Protein AF-A0A166S771-F1 (afdb_monomer)

Solvent-accessible surface area (backbone atoms only — not comparable to full-atom values): 20275 Å² total; per-residue (Å²): 131,82,78,77,51,44,51,74,61,41,61,42,27,35,40,35,49,52,95,89,55,55,45,74,44,60,51,66,62,32,36,67,86,36,71,48,80,48,73,95,85,30,37,36,50,24,57,73,47,46,67,38,56,78,67,38,72,43,58,31,81,75,68,38,48,30,33,38,35,78,56,48,74,42,31,43,61,74,52,48,89,75,91,52,82,54,62,30,47,39,54,29,54,50,51,52,60,71,55,66,81,80,77,64,48,74,92,67,70,64,96,83,59,81,87,81,67,73,92,33,73,44,75,44,57,62,76,64,39,40,44,57,54,49,48,29,65,72,46,44,82,39,49,72,92,62,69,84,90,58,68,81,63,67,86,89,83,89,76,59,68,34,61,54,43,49,50,53,25,57,74,56,73,67,42,49,60,26,47,29,36,38,39,48,46,99,57,50,68,46,90,48,34,44,71,44,41,58,68,29,34,29,69,71,14,36,39,37,39,45,38,81,44,71,65,60,55,52,51,42,51,49,50,37,62,77,70,64,47,51,61,43,80,77,50,75,44,79,43,74,67,18,56,23,45,93,70,52,80,48,44,44,63,51,66,80,51,65,47,76,47,81,41,66,59,77,74,79,75,79,73,84,76,75,92,75,92,74,87,90,78,92,75,95,67,81,80,76,79,55,72,71,42,77,45,78,44,71,68,76,91,51,51,80,39,64,49,34,28,38,39,37,30,35,28,47,55,87,94,68,76,77,82,66,79,81,71,78,81,75,82,79,79,80,79,130

Organism: NCBI:txid1081107

Foldseek 3Di:
DFDAQDDAQDWWWKWWQDPPGIAIAIAGRADQADWGQDPPRWTDGSVQRGRDGQQDWDATPVGTIMGIHDADLLLCLVRPDFPDADQHLQNLLVVLVLQVDDADAPPNDDPPDPCLDHAAEAEDCCHSVSNVVSQQVVCVRRFDDDDPPDSRRDDDDDDDLLVVLQVVCVVVVNQADYQEYEYPDAQCLPPCNCVSNLSNYDAQYKYKYFYQDPVSVVVVVVSCVVVVRQKDWPDKDKDDKFFAAGPDSRRRNDDWDKDWDWDFDDPDDPDDDDDDDDDDDDDPDPDPRGDTDIGTGTDPDGDIGHTTMMIMITRHPPPPDPPDPPDPPDPPPPDD

Mean predicted aligned error: 10.2 Å

InterPro domains:
  IPR014816 tRNA (1-methyladenosine) methyltransferase catalytic subunit Gcd14 [PTHR12133] (38-141)
  IPR029063 S-adenosyl-L-methionine-dependent methyltransferase superfamily [G3DSA:3.40.50.150] (22-143)
  IPR029063 S-adenosyl-L-methionine-dependent methyltransferase superfamily [G3DSA:3.40.50.150] (148-315)
  IPR029063 S-adenosyl-L-methionine-dependent methyltransferase superfamily [SSF53335] (29-315)

Sequence (336 aa):
MSKPQPTEFDVLFLRQRGVKYPRWHLTAPIRRDTRVRLSYGASVSGSDLIGKQMLERTVDDKGNTVAVYEPTLASYIVNSDRVATPIYPSDAVTIVSLLDLHPVRPGEEDEGQPDDGPFEVFEAGTGMGSLSLHIARALHAANPPVPAPYLADIDFHVGTVGDYVAARLAASGGRPVFARAVLDLPAAHEDAVAAALVPALHDNAVLVLFYPSISQIAEFQAWALESGAPLRLEKVLEMPTTSTADGVRDGGCGGRHWDVKIIKPKPARAEEEEEVTGEDAACDGPATESEPVVVMRPKVGGRVAGGGFVAVYRKWPAGTNHQQPEEPEADSEAEA

Radius of gyration: 28.37 Å; Cα contacts (8 Å, |Δi|>4): 549; chains: 1; bounding box: 65×70×83 Å

Nearest PDB structures (foldseek):
  2b25-assembly1_A  TM=7.483E-01  e=1.665E-12  Homo sapiens
  5ccx-assembly1_A-2  TM=6.669E-01  e=6.832E-14  Homo sapiens
  5cd1-assembly1_D  TM=6.460E-01  e=4.164E-13  Homo sapiens
  2b25-assembly2_B  TM=7.054E-01  e=3.147E-10  Homo sapiens
  5erg-assembly1_B-2  TM=6.071E-01  e=1.622E-10  Saccharomyces cerevisiae S288C

Secondary structure (DSSP, 8-state):
-PPPPP-TT---EEEEE-SSSEEEEEPPSP-TT-EEE-GGG-EEEGGGTTTPPTT-EEE-TTS-EEEEEPPPHHHHHHHSPPSSPPPPHHHHHHHHHHT---PPPTT---TTS-------EEEE--TTSHHHHHHHHHHGGGSPPPPTT--SS-----S-HHHHHHHHHHHTTT---EEEEEE--TTTTSTTHHHHHHHHEEEEEEEEEEES-HHHHHHHHHHHHHTT-SEEEEEEEEPPPEEE-TT-TTTTSSS--EEEEEE-PPPPPPP-----------------PPPPEEEEEE--SSEEE---EEEEEEEPPTT-----------------

Structure (mmCIF, N/CA/C/O backbone):
data_AF-A0A166S771-F1
#
_entry.id   AF-A0A166S771-F1
#
loop_
_atom_site.group_PDB
_atom_site.id
_atom_site.type_symbol
_atom_site.label_atom_id
_atom_site.label_alt_id
_atom_site.label_comp_id
_atom_site.label_asym_id
_atom_site.label_entity_id
_atom_site.label_seq_id
_atom_site.pdbx_PDB_ins_code
_atom_site.Cartn_x
_atom_site.Cartn_y
_atom_site.Cartn_z
_atom_site.occupancy
_atom_site.B_iso_or_equiv
_atom_site.auth_seq_id
_atom_site.auth_comp_id
_atom_site.auth_asym_id
_atom_site.auth_atom_id
_atom_site.pdbx_PDB_model_num
ATOM 1 N N . MET A 1 1 ? -22.124 -14.063 3.507 1.00 45.47 1 MET A N 1
ATOM 2 C CA . MET A 1 1 ? -21.593 -15.088 4.432 1.00 45.47 1 MET A CA 1
ATOM 3 C C . MET A 1 1 ? -21.115 -14.380 5.689 1.00 45.47 1 MET A C 1
ATOM 5 O O . MET A 1 1 ? -20.395 -13.400 5.548 1.00 45.47 1 MET A O 1
ATOM 9 N N . SER A 1 2 ? -21.553 -14.781 6.889 1.00 52.94 2 SER A N 1
ATOM 10 C CA . SER A 1 2 ? -20.974 -14.236 8.126 1.00 52.94 2 SER A CA 1
ATOM 11 C C . SER A 1 2 ? -19.524 -14.695 8.216 1.00 52.94 2 SER A C 1
ATOM 13 O O . SER A 1 2 ? -19.263 -15.887 8.047 1.00 52.94 2 SER A O 1
ATOM 15 N N . LYS A 1 3 ? -18.589 -13.777 8.467 1.00 56.50 3 LYS A N 1
ATOM 16 C CA . LYS A 1 3 ? -17.200 -14.157 8.723 1.00 56.50 3 LYS A CA 1
ATOM 17 C C . LYS A 1 3 ? -17.164 -15.140 9.907 1.00 56.50 3 LYS A C 1
ATOM 19 O O . LYS A 1 3 ? -17.932 -14.934 10.854 1.00 56.50 3 LYS A O 1
ATOM 24 N N . PRO A 1 4 ? -16.366 -16.220 9.850 1.00 77.12 4 PRO A N 1
ATOM 25 C CA . PRO A 1 4 ? -16.241 -17.137 10.976 1.00 77.12 4 PRO A CA 1
ATOM 26 C C . PRO A 1 4 ? -15.815 -16.389 12.249 1.00 77.12 4 PRO A C 1
ATOM 28 O O . PRO A 1 4 ? -15.211 -15.315 12.190 1.00 77.12 4 PRO A O 1
ATOM 31 N N . GLN A 1 5 ? -16.184 -16.946 13.405 1.00 90.38 5 GLN A N 1
ATOM 32 C CA . GLN A 1 5 ? -15.707 -16.475 14.708 1.00 90.38 5 GLN A CA 1
ATOM 33 C C . GLN A 1 5 ? -14.166 -16.464 14.722 1.00 90.38 5 GLN A C 1
ATOM 35 O O . GLN A 1 5 ? -13.581 -17.344 14.088 1.00 90.38 5 GLN A O 1
ATOM 40 N N . PRO A 1 6 ? -13.506 -15.530 15.438 1.00 91.25 6 PRO A N 1
ATOM 41 C CA . PRO A 1 6 ? -12.056 -15.489 15.529 1.00 91.25 6 PRO A CA 1
ATOM 42 C C . PRO A 1 6 ? -11.483 -16.824 15.988 1.00 91.25 6 PRO A C 1
ATOM 44 O O . PRO A 1 6 ? -11.945 -17.409 16.973 1.00 91.25 6 PRO A O 1
ATOM 47 N N . THR A 1 7 ? -10.444 -17.261 15.302 1.00 92.75 7 THR A N 1
ATOM 48 C CA . THR A 1 7 ? -9.650 -18.448 15.597 1.00 92.75 7 THR A CA 1
ATOM 49 C C . THR A 1 7 ? -8.217 -18.054 15.945 1.00 92.75 7 THR A C 1
ATOM 51 O O . THR A 1 7 ? -7.863 -16.874 15.971 1.00 92.75 7 THR A O 1
ATOM 54 N N . GLU A 1 8 ? -7.385 -19.033 16.301 1.00 93.19 8 GLU A N 1
ATOM 55 C CA . GLU A 1 8 ? -5.965 -18.754 16.507 1.00 93.19 8 GLU A CA 1
ATOM 56 C C . GLU A 1 8 ? -5.322 -18.238 15.215 1.00 93.19 8 GLU A C 1
ATOM 58 O O . GLU A 1 8 ? -5.692 -18.636 14.116 1.00 93.19 8 GLU A O 1
ATOM 63 N N . PHE A 1 9 ? -4.340 -17.355 15.377 1.00 92.06 9 PHE A N 1
ATOM 64 C CA . PHE A 1 9 ? -3.609 -16.633 14.336 1.00 92.06 9 PHE A CA 1
ATOM 65 C C . PHE A 1 9 ? -4.398 -15.546 13.595 1.00 92.06 9 PHE A C 1
ATOM 67 O O . PHE A 1 9 ? -3.801 -14.810 12.810 1.00 92.06 9 PHE A O 1
ATOM 74 N N . ASP A 1 10 ? -5.680 -15.349 13.911 1.00 92.19 10 ASP A N 1
ATOM 75 C CA . ASP A 1 10 ? -6.425 -14.201 13.400 1.00 92.19 10 ASP A CA 1
ATOM 76 C C . ASP A 1 10 ? -5.908 -12.876 13.981 1.00 92.19 10 ASP A C 1
ATOM 78 O O . ASP A 1 10 ? -5.481 -12.774 15.136 1.00 92.19 10 ASP A O 1
ATOM 82 N N . VAL A 1 11 ? -5.991 -11.825 13.166 1.00 93.25 11 VAL A N 1
ATOM 83 C CA . VAL A 1 11 ? -5.755 -10.437 13.575 1.00 93.25 11 VAL A CA 1
ATOM 84 C C . VAL A 1 11 ? -7.099 -9.749 13.776 1.00 93.25 11 VAL A C 1
ATOM 86 O O . VAL A 1 11 ? -7.973 -9.791 12.908 1.00 93.25 11 VAL A O 1
ATOM 89 N N . LEU A 1 12 ? -7.265 -9.087 14.920 1.00 94.62 12 LEU A N 1
ATOM 90 C CA . LEU A 1 12 ? -8.499 -8.414 15.311 1.00 94.62 12 LEU A CA 1
ATOM 91 C C . LEU A 1 12 ? -8.283 -6.915 15.487 1.00 94.62 12 LEU A C 1
ATOM 93 O O . LEU A 1 12 ? -7.182 -6.446 15.777 1.00 94.62 12 LEU A O 1
ATOM 97 N N . PHE A 1 13 ? -9.372 -6.158 15.362 1.00 94.00 13 PHE A N 1
ATOM 98 C CA . PHE A 1 13 ? -9.390 -4.733 15.647 1.00 94.00 13 PHE A CA 1
ATOM 99 C C . PHE A 1 13 ? -10.279 -4.449 16.855 1.00 94.00 13 PHE A C 1
ATOM 101 O O . PHE A 1 13 ? -11.491 -4.634 16.830 1.00 94.00 13 PHE A O 1
ATOM 108 N N . LEU A 1 14 ? -9.676 -4.032 17.958 1.00 94.94 14 LEU A N 1
ATOM 109 C CA . LEU A 1 14 ? -10.343 -3.911 19.245 1.00 94.94 14 LEU A CA 1
ATOM 110 C C . LEU A 1 14 ? -10.666 -2.454 19.544 1.00 94.94 14 LEU A C 1
ATOM 112 O O . LEU A 1 14 ? -9.795 -1.584 19.502 1.00 94.94 14 LEU A O 1
ATOM 116 N N . ARG A 1 15 ? -11.919 -2.188 19.914 1.00 94.50 15 ARG A N 1
ATOM 117 C CA . ARG A 1 15 ? -12.361 -0.871 20.377 1.00 94.50 15 ARG A CA 1
ATOM 118 C C . ARG A 1 15 ? -12.545 -0.884 21.887 1.00 94.50 15 ARG A C 1
ATOM 120 O O . ARG A 1 15 ? -13.574 -1.339 22.385 1.00 94.50 15 ARG A O 1
ATOM 127 N N . GLN A 1 16 ? -11.573 -0.342 22.608 1.00 94.62 16 GLN A N 1
ATOM 128 C CA . GLN A 1 16 ? -11.614 -0.200 24.061 1.00 94.62 16 GLN A CA 1
ATOM 129 C C . GLN A 1 16 ? -12.316 1.108 24.442 1.00 94.62 16 GLN A C 1
ATOM 131 O O . GLN A 1 16 ? -11.933 2.191 23.989 1.00 94.62 16 GLN A O 1
ATOM 136 N N . ARG A 1 17 ? -13.342 1.033 25.293 1.00 92.25 17 ARG A N 1
ATOM 137 C CA . ARG A 1 17 ? -14.037 2.207 25.836 1.00 92.25 17 ARG A CA 1
ATOM 138 C C . ARG A 1 17 ? -13.350 2.667 27.124 1.00 92.25 17 ARG A C 1
ATOM 140 O O . ARG A 1 17 ? -13.727 2.234 28.203 1.00 92.25 17 ARG A O 1
ATOM 147 N N . GLY A 1 18 ? -12.354 3.542 26.998 1.00 82.81 18 GLY A N 1
ATOM 148 C CA . GLY A 1 18 ? -11.668 4.131 28.149 1.00 82.81 18 GLY A CA 1
ATOM 149 C C . GLY A 1 18 ? -12.426 5.278 28.821 1.00 82.81 18 GLY A C 1
ATOM 150 O O . GLY A 1 18 ? -13.465 5.732 28.340 1.00 82.81 18 GLY A O 1
ATOM 151 N N . VAL A 1 19 ? -11.846 5.790 29.911 1.00 78.94 19 VAL A N 1
ATOM 152 C CA . VAL A 1 19 ? -12.432 6.839 30.771 1.00 78.94 19 VAL A CA 1
ATOM 153 C C . VAL A 1 19 ? -12.547 8.199 30.067 1.00 78.94 19 VAL A C 1
ATOM 155 O O . VAL A 1 19 ? -13.507 8.927 30.293 1.00 78.94 19 VAL A O 1
ATOM 158 N N . LYS A 1 20 ? -11.582 8.553 29.202 1.00 78.75 20 LYS A N 1
ATOM 159 C CA . LYS A 1 20 ? -11.588 9.836 28.468 1.00 78.75 20 LYS A CA 1
ATOM 160 C C . LYS A 1 20 ? -12.250 9.725 27.092 1.00 78.75 20 LYS A C 1
ATOM 162 O O . LYS A 1 20 ? -13.099 10.537 26.748 1.00 78.75 20 LYS A O 1
ATOM 167 N N . TYR A 1 21 ? -11.834 8.749 26.288 1.00 82.06 21 TYR A N 1
ATOM 168 C CA . TYR A 1 21 ? -12.309 8.538 24.918 1.00 82.06 21 TYR A CA 1
ATOM 169 C C . TYR A 1 21 ? -12.057 7.083 24.487 1.00 82.06 21 TYR A C 1
ATOM 171 O O . TYR A 1 21 ? -11.257 6.388 25.113 1.00 82.06 21 TYR A O 1
ATOM 179 N N . PRO A 1 22 ? -12.744 6.568 23.452 1.00 87.81 22 PRO A N 1
ATOM 180 C CA . PRO A 1 22 ? -12.471 5.229 22.944 1.00 87.81 22 PRO A CA 1
ATOM 181 C C . PRO A 1 22 ? -11.111 5.162 22.233 1.00 87.81 22 PRO A C 1
ATOM 183 O O . PRO A 1 22 ? -10.724 6.095 21.530 1.00 87.81 22 PRO A O 1
ATOM 186 N N . ARG A 1 23 ? -10.419 4.029 22.366 1.00 89.19 23 ARG A N 1
ATOM 187 C CA . ARG A 1 23 ? -9.145 3.739 21.696 1.00 89.19 23 ARG A CA 1
ATOM 188 C C . ARG A 1 23 ? -9.268 2.488 20.829 1.00 89.19 23 ARG A C 1
ATOM 190 O O . ARG A 1 23 ? -9.895 1.510 21.234 1.00 89.19 23 ARG A O 1
ATOM 197 N N . TRP A 1 24 ? -8.664 2.536 19.648 1.00 90.94 24 TRP A N 1
ATOM 198 C CA . TRP A 1 24 ? -8.595 1.418 18.710 1.00 90.94 24 TRP A CA 1
ATOM 199 C C . TRP A 1 24 ? -7.235 0.733 18.800 1.00 90.94 24 TRP A C 1
ATOM 201 O O . TRP A 1 24 ? -6.233 1.418 18.992 1.00 90.94 24 TRP A O 1
ATOM 211 N N . HIS A 1 25 ? -7.217 -0.594 18.695 1.00 92.38 25 HIS A N 1
ATOM 212 C CA . HIS A 1 25 ? -6.004 -1.405 18.785 1.00 92.38 25 HIS A CA 1
ATOM 213 C C . HIS A 1 25 ? -6.065 -2.530 17.767 1.00 92.38 25 HIS A C 1
ATOM 215 O O . HIS A 1 25 ? -7.017 -3.308 17.769 1.00 92.38 25 HIS A O 1
ATOM 221 N N . LEU A 1 26 ? -5.045 -2.629 16.927 1.00 93.31 26 LEU A N 1
ATOM 222 C CA . LEU A 1 26 ? -4.824 -3.806 16.103 1.00 93.31 26 LEU A CA 1
ATOM 223 C C . LEU A 1 26 ? -4.060 -4.837 16.935 1.00 93.31 26 LEU A C 1
ATOM 225 O O . LEU A 1 26 ? -3.096 -4.489 17.617 1.00 93.31 26 LEU A O 1
ATOM 229 N N . THR A 1 27 ? -4.507 -6.087 16.933 1.00 94.81 27 THR A N 1
ATOM 230 C CA . THR A 1 27 ? -3.779 -7.158 17.617 1.00 94.81 27 THR A CA 1
ATOM 231 C C . THR A 1 27 ? -2.642 -7.678 16.738 1.00 94.81 27 THR A C 1
ATOM 233 O O . THR A 1 27 ? -2.706 -7.611 15.514 1.00 94.81 27 THR A O 1
ATOM 236 N N . ALA A 1 28 ? -1.627 -8.283 17.350 1.00 93.06 28 ALA A N 1
ATOM 237 C CA . ALA A 1 28 ? -0.844 -9.299 16.648 1.00 93.06 28 ALA A CA 1
ATOM 238 C C . ALA A 1 28 ? -1.730 -10.544 16.392 1.00 93.06 28 ALA A C 1
ATOM 240 O O . ALA A 1 28 ? -2.813 -10.633 16.989 1.00 93.06 28 ALA A O 1
ATOM 241 N N . PRO A 1 29 ? -1.297 -11.511 15.558 1.00 93.75 29 PRO A N 1
ATOM 242 C CA . PRO A 1 29 ? -1.973 -12.803 15.434 1.00 93.75 29 PRO A CA 1
ATOM 243 C C . PRO A 1 29 ? -2.248 -13.418 16.814 1.00 93.75 29 PRO A C 1
ATOM 245 O O . PRO A 1 29 ? -1.316 -13.657 17.588 1.00 93.75 29 PRO A O 1
ATOM 248 N N . ILE A 1 30 ? -3.523 -13.616 17.156 1.00 94.88 30 ILE A N 1
ATOM 249 C CA . ILE A 1 30 ? -3.928 -14.001 18.514 1.00 94.88 30 ILE A CA 1
ATOM 250 C C . ILE A 1 30 ? -3.704 -15.495 18.768 1.00 94.88 30 ILE A C 1
ATOM 252 O O . ILE A 1 30 ? -3.923 -16.329 17.898 1.00 94.88 30 ILE A O 1
ATOM 256 N N . ARG A 1 31 ? -3.331 -15.861 19.992 1.00 96.06 31 ARG A N 1
ATOM 257 C CA . ARG A 1 31 ? -3.353 -17.246 20.494 1.00 96.06 31 ARG A CA 1
ATOM 258 C C . ARG A 1 31 ? -4.093 -17.287 21.822 1.00 96.06 31 ARG A C 1
ATOM 260 O O . ARG A 1 31 ? -4.243 -16.250 22.470 1.00 96.06 31 ARG A O 1
ATOM 267 N N . ARG A 1 32 ? -4.530 -18.468 22.266 1.00 94.06 32 ARG A N 1
ATOM 268 C CA . ARG A 1 32 ? -5.252 -18.610 23.546 1.00 94.06 32 ARG A CA 1
ATOM 269 C C . ARG A 1 32 ? -4.485 -18.071 24.755 1.00 94.06 32 ARG A C 1
ATOM 271 O O . ARG A 1 32 ? -5.107 -17.534 25.664 1.00 94.06 32 ARG A O 1
ATOM 278 N N . ASP A 1 33 ? -3.162 -18.184 24.750 1.00 94.06 33 ASP A N 1
ATOM 279 C CA . ASP A 1 33 ? -2.251 -17.715 25.801 1.00 94.06 33 ASP A CA 1
ATOM 280 C C . ASP A 1 33 ? -1.784 -16.258 25.613 1.00 94.06 33 ASP A C 1
ATOM 282 O O . ASP A 1 33 ? -1.082 -15.707 26.463 1.00 94.06 33 ASP A O 1
ATOM 286 N N . THR A 1 34 ? -2.170 -15.604 24.513 1.00 92.31 34 THR A N 1
ATOM 287 C CA . THR A 1 34 ? -1.745 -14.232 24.222 1.00 92.31 34 THR A CA 1
ATOM 288 C C . THR A 1 34 ? -2.423 -13.244 25.160 1.00 92.31 34 THR A C 1
ATOM 290 O O . THR A 1 34 ? -3.642 -13.249 25.317 1.00 92.31 34 THR A O 1
ATOM 293 N N . ARG A 1 35 ? -1.645 -12.313 25.720 1.00 95.62 35 ARG A N 1
ATOM 294 C CA . ARG A 1 35 ? -2.169 -11.152 26.445 1.00 95.62 35 ARG A CA 1
ATOM 295 C C . ARG A 1 35 ? -2.029 -9.900 25.585 1.00 95.62 35 ARG A C 1
ATOM 297 O O . ARG A 1 35 ? -0.934 -9.356 25.439 1.00 95.62 35 ARG A O 1
ATOM 304 N N . VAL A 1 36 ? -3.138 -9.433 25.017 1.00 95.62 36 VAL A N 1
ATOM 305 C CA . VAL A 1 36 ? -3.156 -8.234 24.172 1.00 95.62 36 VAL A CA 1
ATOM 306 C C . VAL A 1 36 ? -3.111 -7.004 25.070 1.00 95.62 36 VAL A C 1
ATOM 308 O O . VAL A 1 36 ? -4.044 -6.743 25.833 1.00 95.62 36 VAL A O 1
ATOM 311 N N . ARG A 1 37 ? -2.016 -6.245 24.990 1.00 95.44 37 ARG A N 1
ATOM 312 C CA . ARG A 1 37 ? -1.871 -4.968 25.699 1.00 95.44 37 ARG A CA 1
ATOM 313 C C . ARG A 1 37 ? -2.726 -3.902 25.019 1.00 95.44 37 ARG A C 1
ATOM 315 O O . ARG A 1 37 ? -2.614 -3.685 23.818 1.00 95.44 37 ARG A O 1
ATOM 322 N N . LEU A 1 38 ? -3.569 -3.244 25.805 1.00 94.06 38 LEU A N 1
ATOM 323 C CA . LEU A 1 38 ? -4.452 -2.166 25.377 1.00 94.06 38 LEU A CA 1
ATOM 324 C C . LEU A 1 38 ? -4.012 -0.833 26.001 1.00 94.06 38 LEU A C 1
ATOM 326 O O . LEU A 1 38 ? -3.074 -0.744 26.798 1.00 94.06 38 LEU A O 1
ATOM 330 N N . SER A 1 39 ? -4.727 0.230 25.650 1.00 91.00 39 SER A N 1
ATOM 331 C CA . SER A 1 39 ? -4.572 1.549 26.251 1.00 91.00 39 SER A CA 1
ATOM 332 C C . SER A 1 39 ? -4.986 1.525 27.724 1.00 91.00 39 SER A C 1
ATOM 334 O O . SER A 1 39 ? -5.545 0.556 28.243 1.00 91.00 39 SER A O 1
ATOM 336 N N . TYR A 1 40 ? -4.688 2.620 28.428 1.00 91.06 40 TYR A N 1
ATOM 337 C CA . TYR A 1 40 ? -4.977 2.776 29.861 1.00 91.06 40 TYR A CA 1
ATOM 338 C C . TYR A 1 40 ? -4.270 1.734 30.747 1.00 91.06 40 TYR A C 1
ATOM 340 O O . TYR A 1 40 ? -4.668 1.498 31.890 1.00 91.06 40 TYR A O 1
ATOM 348 N N . GLY A 1 41 ? -3.199 1.122 30.227 1.00 91.50 41 GLY A N 1
ATOM 349 C CA . GLY A 1 41 ? -2.432 0.075 30.898 1.00 91.50 41 GLY A CA 1
ATOM 350 C C . GLY A 1 41 ? -3.267 -1.164 31.214 1.00 91.50 41 GLY A C 1
ATOM 351 O O . GLY A 1 41 ? -3.017 -1.785 32.243 1.00 91.50 41 GLY A O 1
ATOM 352 N N . ALA A 1 42 ? -4.303 -1.430 30.417 1.00 95.38 42 ALA A N 1
ATOM 353 C CA . ALA A 1 42 ? -5.161 -2.598 30.545 1.00 95.38 42 ALA A CA 1
ATOM 354 C C . ALA A 1 42 ? -4.772 -3.664 29.515 1.00 95.38 42 ALA A C 1
ATOM 356 O O . ALA A 1 42 ? -4.005 -3.408 28.583 1.00 95.38 42 ALA A O 1
ATOM 357 N N . SER A 1 43 ? -5.314 -4.862 29.661 1.00 97.19 43 SER A N 1
ATOM 358 C CA . SER A 1 43 ? -5.092 -5.957 28.726 1.00 97.19 43 SER A CA 1
ATOM 359 C C . SER A 1 43 ? -6.272 -6.914 28.656 1.00 97.19 43 SER A C 1
ATOM 361 O O . SER A 1 43 ? -7.049 -7.027 29.599 1.00 97.19 43 SER A O 1
ATOM 363 N N . VAL A 1 44 ? -6.388 -7.609 27.527 1.00 97.12 44 VAL A N 1
ATOM 364 C CA . VAL A 1 44 ? -7.408 -8.638 27.288 1.00 97.12 44 VAL A CA 1
ATOM 365 C C . VAL A 1 44 ? -6.736 -9.960 26.914 1.00 97.12 44 VAL A C 1
ATOM 367 O O . VAL A 1 44 ? -5.708 -9.965 26.229 1.00 97.12 44 VAL A O 1
ATOM 370 N N . SER A 1 45 ? -7.282 -11.074 27.404 1.00 96.94 45 SER A N 1
ATOM 371 C CA . SER A 1 45 ? -6.780 -12.414 27.091 1.00 96.94 45 SER A CA 1
ATOM 372 C C . SER A 1 45 ? -7.240 -12.857 25.703 1.00 96.94 45 SER A C 1
ATOM 374 O O . SER A 1 45 ? -8.388 -12.628 25.329 1.00 96.94 45 SER A O 1
ATOM 376 N N . GLY A 1 46 ? -6.381 -13.543 24.949 1.00 95.69 46 GLY A N 1
ATOM 377 C CA . GLY A 1 46 ? -6.739 -14.140 23.662 1.00 95.69 46 GLY A CA 1
ATOM 378 C C . GLY A 1 46 ? -7.844 -15.192 23.787 1.00 95.69 46 GLY A C 1
ATOM 379 O O . GLY A 1 46 ? -8.704 -15.277 22.912 1.00 95.69 46 GLY A O 1
ATOM 380 N N . SER A 1 47 ? -7.901 -15.915 24.914 1.00 96.06 47 SER A N 1
ATOM 381 C CA . SER A 1 47 ? -9.020 -16.810 25.253 1.00 96.06 47 SER A CA 1
ATOM 382 C C . SER A 1 47 ? -10.377 -16.106 25.264 1.00 96.06 47 SER A C 1
ATOM 384 O O . SER A 1 47 ? -11.383 -16.721 24.932 1.00 96.06 47 SER A O 1
ATOM 386 N N . ASP A 1 48 ? -10.396 -14.819 25.618 1.00 95.69 48 ASP A N 1
ATOM 387 C CA . ASP A 1 48 ? -11.617 -14.018 25.723 1.00 95.69 48 ASP A CA 1
ATOM 388 C C . ASP A 1 48 ? -11.987 -13.363 24.386 1.00 95.69 48 ASP A C 1
ATOM 390 O O . ASP A 1 48 ? -12.983 -12.646 24.310 1.00 95.69 48 ASP A O 1
ATOM 394 N N . LEU A 1 49 ? -11.176 -13.559 23.343 1.00 95.94 49 LEU A N 1
ATOM 395 C CA . LEU A 1 49 ? -11.396 -13.041 21.993 1.00 95.94 49 LEU A CA 1
ATOM 396 C C . LEU A 1 49 ? -11.769 -14.161 21.014 1.00 95.94 49 LEU A C 1
ATOM 398 O O . LEU A 1 49 ? -12.643 -13.972 20.168 1.00 95.94 49 LEU A O 1
ATOM 402 N N . ILE A 1 50 ? -11.118 -15.319 21.134 1.00 95.62 50 ILE A N 1
ATOM 403 C CA . ILE A 1 50 ? -11.349 -16.490 20.281 1.00 95.62 50 ILE A CA 1
ATOM 404 C C . ILE A 1 50 ? -12.776 -17.015 20.485 1.00 95.62 50 ILE A C 1
ATOM 406 O O . ILE A 1 50 ? -13.255 -17.139 21.609 1.00 95.62 50 ILE A O 1
ATOM 410 N N . GLY A 1 51 ? -13.466 -17.329 19.388 1.00 93.75 51 GLY A N 1
ATOM 411 C CA . GLY A 1 51 ? -14.841 -17.836 19.404 1.00 93.75 51 GLY A CA 1
ATOM 412 C C . GLY A 1 51 ? -15.931 -16.770 19.580 1.00 93.75 51 GLY A C 1
ATOM 413 O O . GLY A 1 51 ? -17.113 -17.090 19.462 1.00 93.75 51 GLY A O 1
ATOM 414 N N . LYS A 1 52 ? -15.582 -15.499 19.827 1.00 93.31 52 LYS A N 1
ATOM 415 C CA . LYS A 1 52 ? -16.583 -14.422 19.909 1.00 93.31 52 LYS A CA 1
ATOM 416 C C . LYS A 1 52 ? -17.208 -14.107 18.558 1.00 93.31 52 LYS A C 1
ATOM 418 O O . LYS A 1 52 ? -16.616 -14.318 17.506 1.00 93.31 52 LYS A O 1
ATOM 423 N N . GLN A 1 53 ? -18.406 -13.541 18.563 1.00 92.69 53 GLN A N 1
ATOM 424 C CA . GLN A 1 53 ? -18.944 -12.946 17.343 1.00 92.69 53 GLN A CA 1
ATOM 425 C C . GLN A 1 53 ? -18.278 -11.594 17.065 1.00 92.69 53 GLN A C 1
ATOM 427 O O . GLN A 1 53 ? -17.913 -10.849 17.978 1.00 92.69 53 GLN A O 1
ATOM 432 N N . MET A 1 54 ? -18.145 -11.237 15.786 1.00 91.88 54 MET A N 1
ATOM 433 C CA . MET A 1 54 ? -17.756 -9.873 15.428 1.00 91.88 54 MET A CA 1
ATOM 434 C C . MET A 1 54 ? -18.782 -8.889 16.000 1.00 91.88 54 MET A C 1
ATOM 436 O O . MET A 1 54 ? -19.983 -9.143 15.974 1.00 91.88 54 MET A O 1
ATOM 440 N N . LEU A 1 55 ? -18.301 -7.756 16.503 1.00 92.06 55 LEU A N 1
ATOM 441 C CA . LEU A 1 55 ? -19.037 -6.723 17.244 1.00 92.06 55 LEU A CA 1
ATOM 442 C C . LEU A 1 55 ? -19.475 -7.120 18.661 1.00 92.06 55 LEU A C 1
ATOM 444 O O . LEU A 1 55 ? -19.977 -6.263 19.398 1.00 92.06 55 LEU A O 1
ATOM 448 N N . GLU A 1 56 ? -19.240 -8.366 19.081 1.00 94.94 56 GLU A N 1
ATOM 449 C CA . GLU A 1 56 ? -19.430 -8.771 20.468 1.00 94.94 56 GLU A CA 1
ATOM 450 C C . GLU A 1 56 ? -18.452 -8.027 21.385 1.00 94.94 56 GLU A C 1
ATOM 452 O O . GLU A 1 56 ? -17.396 -7.525 20.980 1.00 94.94 56 GLU A O 1
ATOM 457 N N . ARG A 1 57 ? -18.836 -7.931 22.656 1.00 95.06 57 ARG A N 1
ATOM 458 C CA . ARG A 1 57 ? -18.068 -7.258 23.692 1.00 95.06 57 ARG A CA 1
ATOM 459 C C . ARG A 1 57 ? -17.446 -8.261 24.653 1.00 95.06 57 ARG A C 1
ATOM 461 O O . ARG A 1 57 ? -18.005 -9.311 24.964 1.00 95.06 57 ARG A O 1
ATOM 468 N N . THR A 1 58 ? -16.287 -7.881 25.150 1.00 95.06 58 THR A N 1
ATOM 469 C CA . THR A 1 58 ? -15.628 -8.457 26.313 1.00 95.06 58 THR A CA 1
ATOM 470 C C . THR A 1 58 ? -15.231 -7.328 27.263 1.00 95.06 58 THR A C 1
ATOM 472 O O . THR A 1 58 ? -15.576 -6.159 27.036 1.00 95.06 58 THR A O 1
ATOM 475 N N . VAL A 1 59 ? -14.532 -7.667 28.335 1.00 96.44 59 VAL A N 1
ATOM 476 C CA . VAL A 1 59 ? -13.949 -6.710 29.271 1.00 96.44 59 VAL A CA 1
ATOM 477 C C . VAL A 1 59 ? -12.440 -6.899 29.317 1.00 96.44 59 VAL A C 1
ATOM 479 O O . VAL A 1 59 ? -11.945 -8.012 29.158 1.00 96.44 59 VAL A O 1
ATOM 482 N N . ASP A 1 60 ? -11.709 -5.805 29.494 1.00 96.25 60 ASP A N 1
ATOM 483 C CA . ASP A 1 60 ? -10.296 -5.888 29.851 1.00 96.25 60 ASP A CA 1
ATOM 484 C C . ASP A 1 60 ? -10.117 -6.189 31.352 1.00 96.25 60 ASP A C 1
ATOM 486 O O . ASP A 1 60 ? -11.069 -6.178 32.135 1.00 96.25 60 ASP A O 1
ATOM 490 N N . ASP A 1 61 ? -8.876 -6.436 31.765 1.00 96.25 61 ASP A N 1
ATOM 491 C CA . ASP A 1 61 ? -8.473 -6.683 33.157 1.00 96.25 61 ASP A CA 1
ATOM 492 C C . ASP A 1 61 ? -8.744 -5.521 34.134 1.00 96.25 61 ASP A C 1
ATOM 494 O O . ASP A 1 61 ? -8.563 -5.679 35.342 1.00 96.25 61 ASP A O 1
ATOM 498 N N . LYS A 1 62 ? -9.198 -4.364 33.637 1.00 94.81 62 LYS A N 1
ATOM 499 C CA . LYS A 1 62 ? -9.631 -3.204 34.429 1.00 94.81 62 LYS A CA 1
ATOM 500 C C . LYS A 1 62 ? -11.137 -2.947 34.330 1.00 94.81 62 LYS A C 1
ATOM 502 O O . LYS A 1 62 ? -11.611 -1.930 34.832 1.00 94.81 62 LYS A O 1
ATOM 507 N N . GLY A 1 63 ? -11.891 -3.848 33.702 1.00 94.31 63 GLY A N 1
ATOM 508 C CA . GLY A 1 63 ? -13.344 -3.769 33.563 1.00 94.31 63 GLY A CA 1
ATOM 509 C C . GLY A 1 63 ? -13.841 -2.828 32.460 1.00 94.31 63 GLY A C 1
ATOM 510 O O . GLY A 1 63 ? -15.050 -2.617 32.351 1.00 94.31 63 GLY A O 1
ATOM 511 N N . ASN A 1 64 ? -12.967 -2.265 31.618 1.00 95.00 64 ASN A N 1
ATOM 512 C CA . ASN A 1 64 ? -13.426 -1.460 30.487 1.00 95.00 64 ASN A CA 1
ATOM 513 C C . ASN A 1 64 ? -13.983 -2.366 29.390 1.00 95.00 64 ASN A C 1
ATOM 515 O O . ASN A 1 64 ? -13.415 -3.403 29.053 1.00 95.00 64 ASN A O 1
ATOM 519 N N . THR A 1 65 ? -15.082 -1.937 28.773 1.00 96.25 65 THR A N 1
ATOM 520 C CA . THR A 1 65 ? -15.674 -2.654 27.641 1.00 96.25 65 THR A CA 1
ATOM 521 C C . THR A 1 65 ? -14.742 -2.630 26.431 1.00 96.25 65 THR A C 1
ATOM 523 O O . THR A 1 65 ? -14.316 -1.558 25.991 1.00 96.25 65 THR A O 1
ATOM 526 N N . VAL A 1 66 ? -14.516 -3.797 25.833 1.00 96.75 66 VAL A N 1
ATOM 527 C CA . VAL A 1 66 ? -13.756 -3.977 24.594 1.00 96.75 66 VAL A CA 1
ATOM 528 C C . VAL A 1 66 ? -14.665 -4.623 23.556 1.00 96.75 66 VAL A C 1
ATOM 530 O O . VAL A 1 66 ? -15.154 -5.725 23.768 1.00 96.75 66 VAL A O 1
ATOM 533 N N . ALA A 1 67 ? -14.928 -3.939 22.444 1.00 95.50 67 ALA A N 1
ATOM 534 C CA . ALA A 1 67 ? -15.682 -4.505 21.324 1.00 95.50 67 ALA A CA 1
ATOM 535 C C . ALA A 1 67 ? -14.730 -5.071 20.262 1.00 95.50 67 ALA A C 1
ATOM 537 O O . ALA A 1 67 ? -13.736 -4.424 19.925 1.00 95.50 67 ALA A O 1
ATOM 538 N N . VAL A 1 68 ? -15.050 -6.254 19.738 1.00 95.00 68 VAL A N 1
ATOM 539 C CA . VAL A 1 68 ? -14.247 -6.964 18.733 1.00 95.00 68 VAL A CA 1
ATOM 540 C C . VAL A 1 68 ? -14.704 -6.564 17.334 1.00 95.00 68 VAL A C 1
ATOM 542 O O . VAL A 1 68 ? -15.884 -6.659 17.024 1.00 95.00 68 VAL A O 1
ATOM 545 N N . TYR A 1 69 ? -13.800 -6.115 16.472 1.00 93.44 69 TYR A N 1
ATOM 546 C CA . TYR A 1 69 ? -14.084 -5.809 15.072 1.00 93.44 69 TYR A CA 1
ATOM 547 C C . TYR A 1 69 ? -13.158 -6.604 14.162 1.00 93.44 69 TYR A C 1
ATOM 549 O O . TYR A 1 69 ? -12.002 -6.874 14.484 1.00 93.44 69 TYR A O 1
ATOM 557 N N . GLU A 1 70 ? -13.662 -6.890 12.970 1.00 90.50 70 GLU A N 1
ATOM 558 C CA . GLU A 1 70 ? -12.825 -7.277 11.848 1.00 90.50 70 GLU A CA 1
ATOM 559 C C . GLU A 1 70 ? -11.979 -6.073 11.386 1.00 90.50 70 GLU A C 1
ATOM 561 O O . GLU A 1 70 ? -12.536 -4.980 11.192 1.00 90.50 70 GLU A O 1
ATOM 566 N N . PRO A 1 71 ? -10.659 -6.229 11.194 1.00 91.06 71 PRO A N 1
ATOM 567 C CA . PRO A 1 71 ? -9.854 -5.191 10.570 1.00 91.06 71 PRO A CA 1
ATOM 568 C C . PRO A 1 71 ? -10.194 -5.075 9.078 1.00 91.06 71 PRO A C 1
ATOM 570 O O . PRO A 1 71 ? -10.250 -6.065 8.353 1.00 91.06 71 PRO A O 1
ATOM 573 N N . THR A 1 72 ? -10.385 -3.848 8.603 1.00 89.50 72 THR A N 1
ATOM 574 C CA . THR A 1 72 ? -10.260 -3.533 7.173 1.00 89.50 72 THR A CA 1
ATOM 575 C C . THR A 1 72 ? -8.774 -3.479 6.800 1.00 89.50 72 THR A C 1
ATOM 577 O O . THR A 1 72 ? -7.934 -3.230 7.671 1.00 89.50 72 THR A O 1
ATOM 580 N N . LEU A 1 73 ? -8.438 -3.606 5.510 1.00 89.94 73 LEU A N 1
ATOM 581 C CA . LEU A 1 73 ? -7.058 -3.411 5.040 1.00 89.94 73 LEU A CA 1
ATOM 582 C C . LEU A 1 73 ? -6.502 -2.032 5.448 1.00 89.94 73 LEU A C 1
ATOM 584 O O . LEU A 1 73 ? -5.364 -1.927 5.894 1.00 89.94 73 LEU A O 1
ATOM 588 N N . ALA A 1 74 ? -7.328 -0.982 5.381 1.00 87.88 74 ALA A N 1
ATOM 589 C CA . ALA A 1 74 ? -6.929 0.360 5.793 1.00 87.88 74 ALA A CA 1
ATOM 590 C C . ALA A 1 74 ? -6.650 0.449 7.303 1.00 87.88 74 ALA A C 1
ATOM 592 O O . ALA A 1 74 ? -5.627 1.004 7.703 1.00 87.88 74 ALA A O 1
ATOM 593 N N . SER A 1 75 ? -7.520 -0.121 8.148 1.00 87.88 75 SER A N 1
ATOM 594 C CA . SER A 1 75 ? -7.289 -0.164 9.598 1.00 87.88 75 SER A CA 1
ATOM 595 C C . SER A 1 75 ? -6.066 -0.998 9.960 1.00 87.88 75 SER A C 1
ATOM 597 O O . SER A 1 75 ? -5.348 -0.611 10.876 1.00 87.88 75 SER A O 1
ATOM 599 N N . TYR A 1 76 ? -5.805 -2.087 9.230 1.00 90.19 76 TYR A N 1
ATOM 600 C CA . TYR A 1 76 ? -4.606 -2.896 9.401 1.00 90.19 76 TYR A CA 1
ATOM 601 C C . TYR A 1 76 ? -3.370 -2.026 9.151 1.00 90.19 76 TYR A C 1
ATOM 603 O O . TYR A 1 76 ? -2.636 -1.735 10.085 1.00 90.19 76 TYR A O 1
ATOM 611 N N . ILE A 1 77 ? -3.233 -1.464 7.948 1.00 88.81 77 ILE A N 1
ATOM 612 C CA . ILE A 1 77 ? -2.067 -0.657 7.553 1.00 88.81 77 ILE A CA 1
ATOM 613 C C . ILE A 1 77 ? -1.833 0.535 8.490 1.00 88.81 77 ILE A C 1
ATOM 615 O O . ILE A 1 77 ? -0.708 0.795 8.907 1.00 88.81 77 ILE A O 1
ATOM 619 N N . VAL A 1 78 ? -2.887 1.286 8.827 1.00 85.50 78 VAL A N 1
ATOM 620 C CA . VAL A 1 78 ? -2.748 2.523 9.614 1.00 85.50 78 VAL A CA 1
ATOM 621 C C . VAL A 1 78 ? -2.397 2.247 11.079 1.00 85.50 78 VAL A C 1
ATOM 623 O O . VAL A 1 78 ? -1.782 3.108 11.715 1.00 85.50 78 VAL A O 1
ATOM 626 N N . ASN A 1 79 ? -2.786 1.083 11.612 1.00 86.12 79 ASN A N 1
ATOM 627 C CA . ASN A 1 79 ? -2.603 0.722 13.021 1.00 86.12 79 ASN A CA 1
ATOM 628 C C . ASN A 1 79 ? -1.542 -0.367 13.248 1.00 86.12 79 ASN A C 1
ATOM 630 O O . ASN A 1 79 ? -1.317 -0.735 14.400 1.00 86.12 79 ASN A O 1
ATOM 634 N N . SER A 1 80 ? -0.892 -0.872 12.199 1.00 87.31 80 SER A N 1
ATOM 635 C CA . SER A 1 80 ? 0.324 -1.676 12.323 1.00 87.31 80 SER A CA 1
ATOM 636 C C . SER A 1 80 ? 1.484 -0.826 12.853 1.00 87.31 80 SER A C 1
ATOM 638 O O . SER A 1 80 ? 1.603 0.363 12.538 1.00 87.31 80 SER A O 1
ATOM 640 N N . ASP A 1 81 ? 2.359 -1.447 13.644 1.00 84.19 81 ASP A N 1
ATOM 641 C CA . ASP A 1 81 ? 3.575 -0.803 14.140 1.00 84.19 81 ASP A CA 1
ATOM 642 C C . ASP A 1 81 ? 4.475 -0.396 12.970 1.00 84.19 81 ASP A C 1
ATOM 644 O O . ASP A 1 81 ? 4.746 -1.189 12.070 1.00 84.19 81 ASP A O 1
ATOM 648 N N . ARG A 1 82 ? 4.927 0.861 12.964 1.00 80.88 82 ARG A N 1
ATOM 649 C CA . ARG A 1 82 ? 5.663 1.440 11.835 1.00 80.88 82 ARG A CA 1
ATOM 650 C C . ARG A 1 82 ? 7.163 1.209 11.978 1.00 80.88 82 ARG A C 1
ATOM 652 O O . ARG A 1 82 ? 7.755 1.664 12.953 1.00 80.88 82 ARG A O 1
ATOM 659 N N . VAL A 1 83 ? 7.772 0.597 10.966 1.00 82.12 83 VAL A N 1
ATOM 660 C CA . VAL A 1 83 ? 9.236 0.564 10.771 1.00 82.12 83 VAL A CA 1
ATOM 661 C C . VAL A 1 83 ? 9.702 1.492 9.642 1.00 82.12 83 VAL A C 1
ATOM 663 O O . VAL A 1 83 ? 10.870 1.860 9.595 1.00 82.12 83 VAL A O 1
ATOM 666 N N . ALA A 1 84 ? 8.777 1.923 8.779 1.00 83.56 84 ALA A N 1
ATOM 667 C CA . ALA A 1 84 ? 8.964 2.920 7.728 1.00 83.56 84 ALA A CA 1
ATOM 668 C C . ALA A 1 84 ? 7.668 3.731 7.531 1.00 83.56 84 ALA A C 1
ATOM 670 O O . ALA A 1 84 ? 6.615 3.392 8.085 1.00 83.56 84 ALA A O 1
ATOM 671 N N . THR A 1 85 ? 7.725 4.805 6.741 1.00 84.19 85 THR A N 1
ATOM 672 C CA . THR A 1 85 ? 6.518 5.528 6.313 1.00 84.19 85 THR A CA 1
ATOM 673 C C . THR A 1 85 ? 5.771 4.675 5.284 1.00 84.19 85 THR A C 1
ATOM 675 O O . THR A 1 85 ? 6.354 4.357 4.254 1.00 84.19 85 THR A O 1
ATOM 678 N N . PRO A 1 86 ? 4.511 4.272 5.529 1.00 86.25 86 PRO A N 1
ATOM 679 C CA . PRO A 1 86 ? 3.736 3.556 4.524 1.00 86.25 86 PRO A CA 1
ATOM 680 C C . PRO A 1 86 ? 3.223 4.521 3.449 1.00 86.25 86 PRO A C 1
ATOM 682 O O . PRO A 1 86 ? 2.806 5.636 3.776 1.00 86.25 86 PRO A O 1
ATOM 685 N N . ILE A 1 87 ? 3.095 4.042 2.210 1.00 90.50 87 ILE A N 1
ATOM 686 C CA . ILE A 1 87 ? 2.100 4.584 1.276 1.00 90.50 87 ILE A CA 1
ATOM 687 C C . ILE A 1 87 ? 0.729 4.406 1.934 1.00 90.50 87 ILE A C 1
ATOM 689 O O . ILE A 1 87 ? 0.363 3.296 2.322 1.00 90.50 87 ILE A O 1
ATOM 693 N N . TYR A 1 88 ? -0.034 5.477 2.133 1.00 89.50 88 TYR A N 1
ATOM 694 C CA . TYR A 1 88 ? -1.308 5.370 2.845 1.00 89.50 88 TYR A CA 1
ATOM 695 C C . TYR A 1 88 ? -2.383 4.690 1.980 1.00 89.50 88 TYR A C 1
ATOM 697 O O . TYR A 1 88 ? -2.284 4.720 0.756 1.00 89.50 88 TYR A O 1
ATOM 705 N N . PRO A 1 89 ? -3.425 4.073 2.576 1.00 90.19 89 PRO A N 1
ATOM 706 C CA . PRO A 1 89 ? -4.417 3.311 1.814 1.00 90.19 89 PRO A CA 1
ATOM 707 C C . PRO A 1 89 ? -5.087 4.084 0.667 1.00 90.19 89 PRO A C 1
ATOM 709 O O . PRO A 1 89 ? -5.290 3.511 -0.398 1.00 90.19 89 PRO A O 1
ATOM 712 N N . SER A 1 90 ? -5.407 5.372 0.842 1.00 89.62 90 SER A N 1
ATOM 713 C CA . SER A 1 90 ? -5.931 6.210 -0.253 1.00 89.62 90 SER A CA 1
ATOM 714 C C . SER A 1 90 ? -4.977 6.314 -1.437 1.00 89.62 90 SER A C 1
ATOM 716 O O . SER A 1 90 ? -5.400 6.263 -2.594 1.00 89.62 90 SER A O 1
ATOM 718 N N . ASP A 1 91 ? -3.689 6.435 -1.137 1.00 91.88 91 ASP A N 1
ATOM 719 C CA . ASP A 1 91 ? -2.655 6.640 -2.137 1.00 91.88 91 ASP A CA 1
ATOM 720 C C . ASP A 1 91 ? -2.378 5.320 -2.856 1.00 91.88 91 ASP A C 1
ATOM 722 O O . ASP A 1 91 ? -2.369 5.280 -4.083 1.00 91.88 91 ASP A O 1
ATOM 726 N N . ALA A 1 92 ? -2.308 4.213 -2.109 1.00 94.00 92 ALA A N 1
ATOM 727 C CA . ALA A 1 92 ? -2.181 2.866 -2.657 1.00 94.00 92 ALA A CA 1
ATOM 728 C C . ALA A 1 92 ? -3.360 2.497 -3.576 1.00 94.00 92 ALA A C 1
ATOM 730 O O . ALA A 1 92 ? -3.147 1.949 -4.653 1.00 94.00 92 ALA A O 1
ATOM 731 N N . VAL A 1 93 ? -4.604 2.830 -3.203 1.00 92.69 93 VAL A N 1
ATOM 732 C CA . VAL A 1 93 ? -5.785 2.621 -4.067 1.00 92.69 93 VAL A CA 1
ATOM 733 C C . VAL A 1 93 ? -5.680 3.425 -5.362 1.00 92.69 93 VAL A C 1
ATOM 735 O O . VAL A 1 93 ? -6.012 2.913 -6.434 1.00 92.69 93 VAL A O 1
ATOM 738 N N . THR A 1 94 ? -5.208 4.668 -5.276 1.00 94.19 94 THR A N 1
ATOM 739 C CA . THR A 1 94 ? -5.017 5.515 -6.456 1.00 94.19 94 THR A CA 1
ATOM 740 C C . THR A 1 94 ? -3.933 4.935 -7.360 1.00 94.19 94 THR A C 1
ATOM 742 O O . THR A 1 94 ? -4.178 4.765 -8.549 1.00 94.19 94 THR A O 1
ATOM 745 N N . ILE A 1 95 ? -2.784 4.536 -6.804 1.00 96.56 95 ILE A N 1
ATOM 746 C CA . ILE A 1 95 ? -1.693 3.884 -7.545 1.00 96.56 95 ILE A CA 1
ATOM 747 C C . ILE A 1 95 ? -2.188 2.607 -8.231 1.00 96.56 95 ILE A C 1
ATOM 749 O O . ILE A 1 95 ? -1.984 2.453 -9.429 1.00 96.56 95 ILE A O 1
ATOM 753 N N . VAL A 1 96 ? -2.905 1.726 -7.525 1.00 97.00 96 VAL A N 1
ATOM 754 C CA . VAL A 1 96 ? -3.479 0.506 -8.123 1.00 97.00 96 VAL A CA 1
ATOM 755 C C . VAL A 1 96 ? -4.450 0.826 -9.258 1.00 97.00 96 VAL A C 1
ATOM 757 O O . VAL A 1 96 ? -4.440 0.143 -10.276 1.00 97.00 96 VAL A O 1
ATOM 760 N N . SER A 1 97 ? -5.249 1.887 -9.124 1.00 96.38 97 SER A N 1
ATOM 761 C CA . SER A 1 97 ? -6.131 2.339 -10.208 1.00 96.38 97 SER A CA 1
ATOM 762 C C . SER A 1 97 ? -5.334 2.853 -11.415 1.00 96.38 97 SER A C 1
ATOM 764 O O . SER A 1 97 ? -5.716 2.598 -12.551 1.00 96.38 97 SER A O 1
ATOM 766 N N . LEU A 1 98 ? -4.210 3.543 -11.186 1.00 97.25 98 LEU A N 1
ATOM 767 C CA . LEU A 1 98 ? -3.317 4.031 -12.245 1.00 97.25 98 LEU A CA 1
ATOM 768 C C . LEU A 1 98 ? -2.552 2.905 -12.949 1.00 97.25 98 LEU A C 1
ATOM 770 O O . LEU A 1 98 ? -2.179 3.075 -14.107 1.00 97.25 98 LEU A O 1
ATOM 774 N N . LEU A 1 99 ? -2.332 1.769 -12.280 1.00 97.50 99 LEU A N 1
ATOM 775 C CA . LEU A 1 99 ? -1.719 0.594 -12.899 1.00 97.50 99 LEU A CA 1
ATOM 776 C C . LEU A 1 99 ? -2.610 -0.055 -13.961 1.00 97.50 99 LEU A C 1
ATOM 778 O O . LEU A 1 99 ? -2.085 -0.830 -14.754 1.00 97.50 99 LEU A O 1
ATOM 782 N N . ASP A 1 100 ? -3.911 0.248 -13.999 1.00 95.19 100 ASP A N 1
ATOM 783 C CA . ASP A 1 100 ? -4.837 -0.239 -15.029 1.00 95.19 100 ASP A CA 1
ATOM 784 C C . ASP A 1 100 ? -4.718 -1.767 -15.226 1.00 95.19 100 ASP A C 1
ATOM 786 O O . ASP A 1 100 ? -4.277 -2.279 -16.265 1.00 95.19 100 ASP A O 1
ATOM 790 N N . LEU A 1 101 ? -4.976 -2.489 -14.130 1.00 93.88 101 LEU A N 1
ATOM 791 C CA . LEU A 1 101 ? -4.813 -3.937 -14.028 1.00 93.88 101 LEU A CA 1
ATOM 792 C C . LEU A 1 101 ? -6.010 -4.652 -14.665 1.00 93.88 101 LEU A C 1
ATOM 794 O O . LEU A 1 101 ? -7.128 -4.550 -14.162 1.00 93.88 101 LEU A O 1
ATOM 798 N N . HIS A 1 102 ? -5.748 -5.427 -15.719 1.00 89.19 102 HIS A N 1
ATOM 799 C CA . HIS A 1 102 ? -6.744 -6.247 -16.424 1.00 89.19 102 HIS A CA 1
ATOM 800 C C . HIS A 1 102 ? -6.248 -7.692 -16.570 1.00 89.19 102 HIS A C 1
ATOM 802 O O . HIS A 1 102 ? -5.964 -8.127 -17.687 1.00 89.19 102 HIS A O 1
ATOM 808 N N . PRO A 1 103 ? -6.048 -8.428 -15.461 1.00 88.69 103 PRO A N 1
ATOM 809 C CA . PRO A 1 103 ? -5.574 -9.801 -15.543 1.00 88.69 103 PRO A CA 1
ATOM 810 C C . PRO A 1 103 ? -6.669 -10.728 -16.095 1.00 88.69 103 PRO A C 1
ATOM 812 O O . PRO A 1 103 ? -7.859 -10.542 -15.825 1.00 88.69 103 PRO A O 1
ATOM 815 N N . VAL A 1 104 ? -6.256 -11.745 -16.851 1.00 84.88 104 VAL A N 1
ATOM 816 C CA . VAL A 1 104 ? -7.147 -12.800 -17.355 1.00 84.88 104 VAL A CA 1
ATOM 817 C C . VAL A 1 104 ? -7.514 -13.739 -16.205 1.00 84.88 104 VAL A C 1
ATOM 819 O O . VAL A 1 104 ? -6.698 -14.005 -15.322 1.00 84.88 104 VAL A O 1
ATOM 822 N N . ARG A 1 105 ? -8.760 -14.222 -16.178 1.00 83.31 105 ARG A N 1
ATOM 823 C CA . ARG A 1 105 ? -9.191 -15.186 -15.159 1.00 83.31 105 ARG A CA 1
ATOM 824 C C . ARG A 1 105 ? -8.613 -16.574 -15.461 1.00 83.31 105 ARG A C 1
ATOM 826 O O . ARG A 1 105 ? -8.601 -16.958 -16.629 1.00 83.31 105 ARG A O 1
ATOM 833 N N . PRO A 1 106 ? -8.229 -17.358 -14.437 1.00 82.62 106 PRO A N 1
ATOM 834 C CA . PRO A 1 106 ? -7.757 -18.723 -14.632 1.00 82.62 106 PRO A CA 1
ATOM 835 C C . PRO A 1 106 ? -8.736 -19.548 -15.473 1.00 82.62 106 PRO A C 1
ATOM 837 O O . PRO A 1 106 ? -9.917 -19.646 -15.125 1.00 82.62 106 PRO A O 1
ATOM 840 N N . GLY A 1 107 ? -8.243 -20.147 -16.560 1.00 80.06 107 GLY A N 1
ATOM 841 C CA . GLY A 1 107 ? -9.049 -20.961 -17.475 1.00 80.06 107 GLY A CA 1
ATOM 842 C C . GLY A 1 107 ? -9.829 -20.187 -18.547 1.00 80.06 107 GLY A C 1
ATOM 843 O O . GLY A 1 107 ? -10.573 -20.812 -19.298 1.00 80.06 107 GLY A O 1
ATOM 844 N N . GLU A 1 108 ? -9.668 -18.863 -18.640 1.00 81.94 108 GLU A N 1
ATOM 845 C CA . GLU A 1 108 ? -10.145 -18.035 -19.766 1.00 81.94 108 GLU A CA 1
ATOM 846 C C . GLU A 1 108 ? -8.996 -17.610 -20.696 1.00 81.94 108 GLU A C 1
ATOM 848 O O . GLU A 1 108 ? -9.072 -16.582 -21.363 1.00 81.94 108 GLU A O 1
ATOM 853 N N . GLU A 1 109 ? -7.909 -18.380 -20.714 1.00 76.56 109 GLU A N 1
ATOM 854 C CA . GLU A 1 109 ? -6.772 -18.157 -21.605 1.00 76.56 109 GLU A CA 1
ATOM 855 C C . GLU A 1 109 ? -7.168 -18.457 -23.064 1.00 76.56 109 GLU A C 1
ATOM 857 O O . GLU A 1 109 ? -7.773 -19.491 -23.355 1.00 76.56 109 GLU A O 1
ATOM 862 N N . ASP A 1 110 ? -6.826 -17.562 -23.995 1.00 71.75 110 ASP A N 1
ATOM 863 C CA . ASP A 1 110 ? -7.111 -17.759 -25.418 1.00 71.75 110 ASP A CA 1
ATOM 864 C C . ASP A 1 110 ? -6.207 -18.862 -25.997 1.00 71.75 110 ASP A C 1
ATOM 866 O O . ASP A 1 110 ? -5.001 -18.669 -26.156 1.00 71.75 110 ASP A O 1
ATOM 870 N N . GLU A 1 111 ? -6.797 -19.995 -26.402 1.00 65.62 111 GLU A N 1
ATOM 871 C CA . GLU A 1 111 ? -6.102 -21.198 -26.916 1.00 65.62 111 GLU A CA 1
ATOM 872 C C . GLU A 1 111 ? -5.223 -20.966 -28.176 1.00 65.62 111 GLU A C 1
ATOM 874 O O . GLU A 1 111 ? -4.574 -21.892 -28.664 1.00 65.62 111 GLU A O 1
ATOM 879 N N . GLY A 1 112 ? -5.183 -19.745 -28.723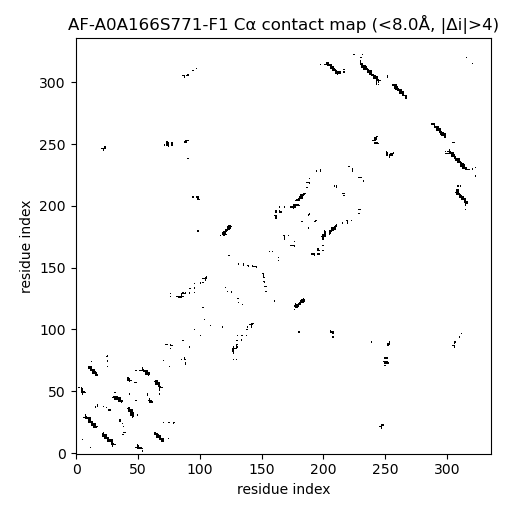 1.00 65.56 112 GLY A N 1
ATOM 880 C CA . GLY A 1 112 ? -4.393 -19.366 -29.899 1.00 65.56 112 GLY A CA 1
ATOM 881 C C . GLY A 1 112 ? -3.444 -18.178 -29.708 1.00 65.56 112 GLY A C 1
ATOM 882 O O . GLY A 1 112 ? -2.792 -17.787 -30.680 1.00 65.56 112 GLY A O 1
ATOM 883 N N . GLN A 1 113 ? -3.367 -17.583 -28.513 1.00 66.06 113 GLN A N 1
ATOM 884 C CA . GLN A 1 113 ? -2.454 -16.471 -28.239 1.00 66.06 113 GLN A CA 1
ATOM 885 C C . GLN A 1 113 ? -1.079 -17.006 -27.798 1.00 66.06 113 GLN A C 1
ATOM 887 O O . GLN A 1 113 ? -1.014 -18.060 -27.162 1.00 66.06 113 GLN A O 1
ATOM 892 N N . PRO A 1 114 ? 0.041 -16.345 -28.158 1.00 64.38 114 PRO A N 1
ATOM 893 C CA . PRO A 1 114 ? 1.346 -16.722 -27.631 1.00 64.38 114 PRO A CA 1
ATOM 894 C C . PRO A 1 114 ? 1.316 -16.693 -26.101 1.00 64.38 114 PRO A C 1
ATOM 896 O O . PRO A 1 114 ? 0.744 -15.775 -25.517 1.00 64.38 114 PRO A O 1
ATOM 899 N N . ASP A 1 115 ? 1.937 -17.686 -25.465 1.00 68.56 115 ASP A N 1
ATOM 900 C CA . ASP A 1 115 ? 2.173 -17.660 -24.023 1.00 68.56 115 ASP A CA 1
ATOM 901 C C . ASP A 1 115 ? 3.211 -16.567 -23.717 1.00 68.56 115 ASP A C 1
ATOM 903 O O . ASP A 1 115 ? 4.427 -16.792 -23.742 1.00 68.56 115 ASP A O 1
ATOM 907 N N . ASP A 1 116 ? 2.707 -15.353 -23.493 1.00 68.19 116 ASP A N 1
ATOM 908 C CA . ASP A 1 116 ? 3.484 -14.181 -23.084 1.00 68.19 116 ASP A CA 1
ATOM 909 C C . ASP A 1 116 ? 3.940 -14.276 -21.614 1.00 68.19 116 ASP A C 1
ATOM 911 O O . ASP A 1 116 ? 4.640 -13.389 -21.122 1.00 68.19 116 ASP A O 1
ATOM 915 N N . GLY A 1 117 ? 3.624 -15.384 -20.932 1.00 78.44 117 GLY A N 1
ATOM 916 C CA . GLY A 1 117 ? 3.909 -15.610 -19.526 1.00 78.44 117 GLY A CA 1
ATOM 917 C C . GLY A 1 117 ? 2.845 -15.016 -18.595 1.00 78.44 117 GLY A C 1
ATOM 918 O O . GLY A 1 117 ? 1.837 -14.459 -19.038 1.00 78.44 117 GLY A O 1
ATOM 919 N N . PRO A 1 118 ? 3.042 -15.148 -17.272 1.00 85.94 118 PRO A N 1
ATOM 920 C CA . PRO A 1 118 ? 2.109 -14.615 -16.289 1.00 85.94 118 PRO A CA 1
ATOM 921 C C . PRO A 1 118 ? 2.060 -13.082 -16.325 1.00 85.94 118 PRO A C 1
ATOM 923 O O . PRO A 1 118 ? 3.066 -12.408 -16.539 1.00 85.94 118 PRO A O 1
ATOM 926 N N . PHE A 1 119 ? 0.888 -12.514 -16.030 1.00 91.81 119 PHE A N 1
ATOM 927 C CA . PHE A 1 119 ? 0.762 -11.077 -15.801 1.00 91.81 119 PHE A CA 1
ATOM 928 C C . PHE A 1 119 ? 1.431 -10.710 -14.470 1.00 91.81 119 PHE A C 1
ATOM 930 O O . PHE A 1 119 ? 0.872 -10.940 -13.398 1.00 91.81 119 PHE A O 1
ATOM 937 N N . GLU A 1 120 ? 2.623 -10.121 -14.532 1.00 94.25 120 GLU A N 1
ATOM 938 C CA . GLU A 1 120 ? 3.395 -9.784 -13.335 1.00 94.25 120 GLU A CA 1
ATOM 939 C C . GLU A 1 120 ? 3.472 -8.279 -13.075 1.00 94.25 120 GLU A C 1
ATOM 941 O O . GLU A 1 120 ? 3.738 -7.469 -13.970 1.00 94.25 120 GLU A O 1
ATOM 946 N N . VAL A 1 121 ? 3.283 -7.908 -11.808 1.00 97.19 121 VAL A N 1
ATOM 947 C CA . VAL A 1 121 ? 3.465 -6.542 -11.312 1.00 97.19 121 VAL A CA 1
ATOM 948 C C . VAL A 1 121 ? 4.716 -6.503 -10.444 1.00 97.19 121 VAL A C 1
ATOM 950 O O . VAL A 1 121 ? 4.805 -7.213 -9.446 1.00 97.19 121 VAL A O 1
ATOM 953 N N . PHE A 1 122 ? 5.673 -5.657 -10.813 1.00 97.62 122 PHE A N 1
ATOM 954 C CA . PHE A 1 122 ? 6.890 -5.439 -10.043 1.00 97.62 122 PHE A CA 1
ATOM 955 C C . PHE A 1 122 ? 6.720 -4.274 -9.061 1.00 97.62 122 PHE A C 1
ATOM 957 O O . PHE A 1 122 ? 6.316 -3.185 -9.453 1.00 97.62 122 PHE A O 1
ATOM 964 N N . GLU A 1 123 ? 7.063 -4.467 -7.792 1.00 97.75 123 GLU A N 1
ATOM 965 C CA . GLU A 1 123 ? 7.116 -3.399 -6.789 1.00 97.75 123 GLU A CA 1
ATOM 966 C C . GLU A 1 123 ? 8.522 -3.356 -6.190 1.00 97.75 123 GLU A C 1
ATOM 968 O O . GLU A 1 123 ? 9.025 -4.375 -5.714 1.00 97.75 123 GLU A O 1
ATOM 973 N N . ALA A 1 124 ? 9.148 -2.178 -6.173 1.00 95.69 124 ALA A N 1
ATOM 974 C CA . ALA A 1 124 ? 10.378 -1.957 -5.421 1.00 95.69 124 ALA A CA 1
ATOM 975 C C . ALA A 1 124 ? 10.212 -0.814 -4.426 1.00 95.69 124 ALA A C 1
ATOM 977 O O . ALA A 1 124 ? 9.715 0.258 -4.767 1.00 95.69 124 ALA A O 1
ATOM 978 N N . GLY A 1 125 ? 10.665 -1.076 -3.201 1.00 92.88 125 GLY A N 1
ATOM 979 C CA . GLY A 1 125 ? 10.279 -0.307 -2.024 1.00 92.88 125 GLY A CA 1
ATOM 980 C C . GLY A 1 125 ? 9.081 -0.936 -1.318 1.00 92.88 125 GLY A C 1
ATOM 981 O O . GLY A 1 125 ? 8.054 -0.297 -1.147 1.00 92.88 125 GLY A O 1
ATOM 982 N N . THR A 1 126 ? 9.199 -2.195 -0.875 1.00 93.50 126 THR A N 1
ATOM 983 C CA . THR A 1 126 ? 8.104 -2.883 -0.163 1.00 93.50 126 THR A CA 1
ATOM 984 C C . THR A 1 126 ? 7.670 -2.115 1.091 1.00 93.50 126 THR A C 1
ATOM 986 O O . THR A 1 126 ? 6.491 -2.097 1.443 1.00 93.50 126 THR A O 1
ATOM 989 N N . GLY A 1 127 ? 8.614 -1.466 1.785 1.00 91.81 127 GLY A N 1
ATOM 990 C CA . GLY A 1 127 ? 8.335 -0.623 2.947 1.00 91.81 127 GLY A CA 1
ATOM 991 C C . GLY A 1 127 ? 7.523 -1.359 4.018 1.00 91.81 127 GLY A C 1
ATOM 992 O O . GLY A 1 127 ? 7.965 -2.356 4.581 1.00 91.81 127 GLY A O 1
ATOM 993 N N . MET A 1 128 ? 6.317 -0.858 4.292 1.00 90.00 128 MET A N 1
ATOM 994 C CA . MET A 1 128 ? 5.361 -1.455 5.240 1.00 90.00 128 MET A CA 1
ATOM 995 C C . MET A 1 128 ? 4.390 -2.469 4.601 1.00 90.00 128 MET A C 1
ATOM 997 O O . MET A 1 128 ? 3.479 -2.945 5.276 1.00 90.00 128 MET A O 1
ATOM 1001 N N . GLY A 1 129 ? 4.516 -2.750 3.301 1.00 92.19 129 GLY A N 1
ATOM 1002 C CA . GLY A 1 129 ? 3.654 -3.666 2.546 1.00 92.19 129 GLY A CA 1
ATOM 1003 C C . GLY A 1 129 ? 2.264 -3.114 2.222 1.00 92.19 129 GLY A C 1
ATOM 1004 O O . GLY A 1 129 ? 1.376 -3.862 1.824 1.00 92.19 129 GLY A O 1
ATOM 1005 N N . SER A 1 130 ? 2.032 -1.811 2.415 1.00 93.06 130 SER A N 1
ATOM 1006 C CA . SER A 1 130 ? 0.722 -1.198 2.159 1.00 93.06 130 SER A CA 1
ATOM 1007 C C . SER A 1 130 ? 0.315 -1.326 0.693 1.00 93.06 130 SER A C 1
ATOM 1009 O O . SER A 1 130 ? -0.772 -1.829 0.402 1.00 93.06 130 SER A O 1
ATOM 1011 N N . LEU A 1 131 ? 1.190 -0.908 -0.225 1.00 95.31 131 LEU A N 1
ATOM 1012 C CA . LEU A 1 131 ? 0.946 -1.009 -1.658 1.00 95.31 131 LEU A CA 1
ATOM 1013 C C . LEU A 1 131 ? 0.951 -2.476 -2.111 1.00 95.31 131 LEU A C 1
ATOM 1015 O O . LEU A 1 131 ? -0.004 -2.880 -2.773 1.00 95.31 131 LEU A O 1
ATOM 1019 N N . SER A 1 132 ? 1.907 -3.288 -1.646 1.00 95.50 132 SER A N 1
ATOM 1020 C CA . SER A 1 132 ? 1.948 -4.741 -1.884 1.00 95.50 132 SER A CA 1
ATOM 1021 C C . SER A 1 132 ? 0.607 -5.425 -1.604 1.00 95.50 132 SER A C 1
ATOM 1023 O O . SER A 1 132 ? 0.076 -6.139 -2.451 1.00 95.50 132 SER A O 1
ATOM 1025 N N . LEU A 1 133 ? -0.003 -5.163 -0.441 1.00 94.44 133 LEU A N 1
ATOM 1026 C CA . LEU A 1 133 ? -1.298 -5.746 -0.076 1.00 94.44 133 LEU A CA 1
ATOM 1027 C C . LEU A 1 133 ? -2.447 -5.243 -0.962 1.00 94.44 133 LEU A C 1
ATOM 1029 O O . LEU A 1 133 ? -3.405 -5.978 -1.204 1.00 94.44 133 LEU A O 1
ATOM 1033 N N . HIS A 1 134 ? -2.383 -3.998 -1.444 1.00 95.38 134 HIS A N 1
ATOM 1034 C CA . HIS A 1 134 ? -3.386 -3.459 -2.363 1.00 95.38 134 HIS A CA 1
ATOM 1035 C C . HIS A 1 134 ? -3.265 -4.066 -3.765 1.00 95.38 134 HIS A C 1
ATOM 1037 O O . HIS A 1 134 ? -4.299 -4.400 -4.347 1.00 95.38 134 HIS A O 1
ATOM 1043 N N . ILE A 1 135 ? -2.040 -4.243 -4.273 1.00 95.94 135 ILE A N 1
ATOM 1044 C CA . ILE A 1 135 ? -1.764 -4.920 -5.547 1.00 95.94 135 ILE A CA 1
ATOM 1045 C C . ILE A 1 135 ? -2.210 -6.380 -5.457 1.00 95.94 135 ILE A C 1
ATOM 1047 O O . ILE A 1 135 ? -3.012 -6.823 -6.274 1.00 95.94 135 ILE A O 1
ATOM 1051 N N . ALA A 1 136 ? -1.789 -7.102 -4.416 1.00 93.62 136 ALA A N 1
ATOM 1052 C CA . ALA A 1 136 ? -2.168 -8.497 -4.217 1.00 93.62 136 ALA A CA 1
ATOM 1053 C C . ALA A 1 136 ? -3.685 -8.673 -4.147 1.00 93.62 136 ALA A C 1
ATOM 1055 O O . ALA A 1 136 ? -4.235 -9.527 -4.829 1.00 93.62 136 ALA A O 1
ATOM 1056 N N . ARG A 1 137 ? -4.399 -7.807 -3.413 1.00 92.75 137 ARG A N 1
ATOM 1057 C CA . ARG A 1 137 ? -5.870 -7.830 -3.383 1.00 92.75 137 ARG A CA 1
ATOM 1058 C C . ARG A 1 137 ? -6.496 -7.636 -4.770 1.00 92.75 137 ARG A C 1
ATOM 1060 O O . ARG A 1 137 ? -7.555 -8.206 -5.019 1.00 92.75 137 ARG A O 1
ATOM 1067 N N . ALA A 1 138 ? -5.894 -6.819 -5.635 1.00 94.00 138 ALA A N 1
ATOM 1068 C CA . ALA A 1 138 ? -6.392 -6.579 -6.990 1.00 94.00 138 ALA A CA 1
ATOM 1069 C C . ALA A 1 138 ? -6.122 -7.757 -7.940 1.00 94.00 138 ALA A C 1
ATOM 1071 O O . ALA A 1 138 ? -6.929 -8.008 -8.830 1.00 94.00 138 ALA A O 1
ATOM 1072 N N . LEU A 1 139 ? -5.027 -8.492 -7.730 1.00 91.94 139 LEU A N 1
ATOM 1073 C CA . LEU A 1 139 ? -4.635 -9.634 -8.561 1.00 91.94 139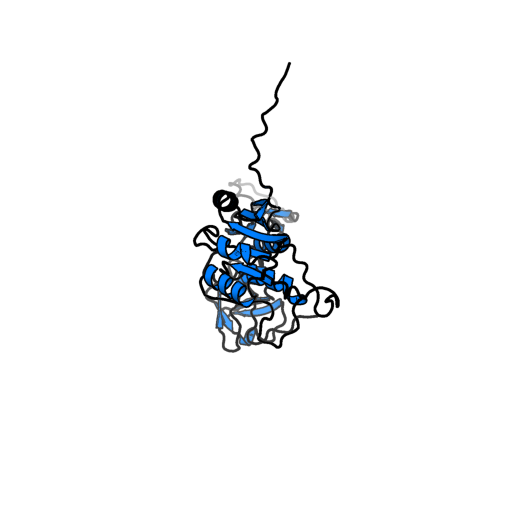 LEU A CA 1
ATOM 1074 C C . LEU A 1 139 ? -5.173 -10.977 -8.052 1.00 91.94 139 LEU A C 1
ATOM 1076 O O . LEU A 1 139 ? -5.288 -11.911 -8.833 1.00 91.94 139 LEU A O 1
ATOM 1080 N N . HIS A 1 140 ? -5.545 -11.077 -6.774 1.00 89.81 140 HIS A N 1
ATOM 1081 C CA . HIS A 1 140 ? -5.817 -12.350 -6.100 1.00 89.81 140 HIS A CA 1
ATOM 1082 C C . HIS A 1 140 ? -6.811 -13.258 -6.832 1.00 89.81 140 HIS A C 1
ATOM 1084 O O . HIS A 1 140 ? -6.591 -14.455 -6.971 1.00 89.81 140 HIS A O 1
ATOM 1090 N N . ALA A 1 141 ? -7.908 -12.689 -7.340 1.00 88.56 141 ALA A N 1
ATOM 1091 C CA . ALA A 1 141 ? -8.937 -13.462 -8.035 1.00 88.56 141 ALA A CA 1
ATOM 1092 C C . ALA A 1 141 ? -8.483 -14.006 -9.404 1.00 88.56 141 ALA A C 1
ATOM 1094 O O . ALA A 1 141 ? -9.151 -14.877 -9.957 1.00 88.56 141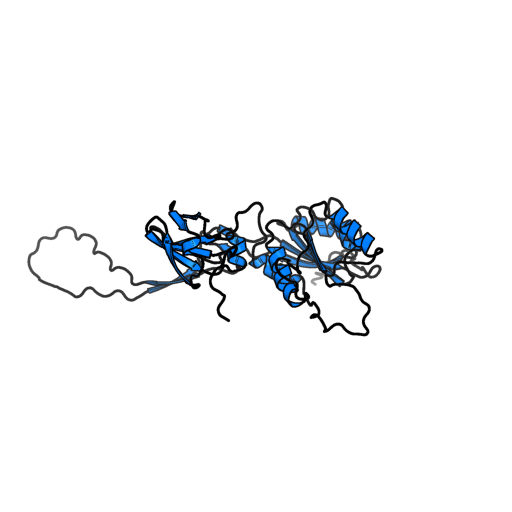 ALA A O 1
ATOM 1095 N N . ALA A 1 142 ? -7.384 -13.480 -9.950 1.00 88.69 142 ALA A N 1
ATOM 1096 C CA . ALA A 1 142 ? -6.781 -13.942 -11.190 1.00 88.69 142 ALA A CA 1
ATOM 1097 C C . ALA A 1 142 ? -5.718 -15.033 -10.976 1.00 88.69 142 ALA A C 1
ATOM 1099 O O . ALA A 1 142 ? -5.240 -15.610 -11.947 1.00 88.69 142 ALA A O 1
ATOM 1100 N N . ASN A 1 143 ? -5.361 -15.349 -9.728 1.00 86.69 143 ASN A N 1
ATOM 1101 C CA . ASN A 1 143 ? -4.413 -16.415 -9.430 1.00 86.69 143 ASN A 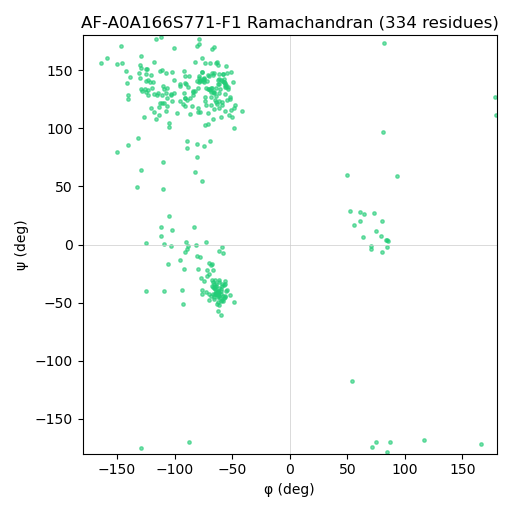CA 1
ATOM 1102 C C . ASN A 1 143 ? -5.132 -17.760 -9.225 1.00 86.69 143 ASN A C 1
ATOM 1104 O O . ASN A 1 143 ? -6.235 -17.800 -8.668 1.00 86.69 143 ASN A O 1
ATOM 1108 N N . PRO A 1 144 ? -4.522 -18.890 -9.635 1.00 80.44 144 PRO A N 1
ATOM 1109 C CA . PRO A 1 144 ? -5.038 -20.212 -9.310 1.00 80.44 144 PRO A CA 1
ATOM 1110 C C . PRO A 1 144 ? -5.149 -20.415 -7.789 1.00 80.44 144 PRO A C 1
ATOM 1112 O O . PRO A 1 144 ? -4.303 -19.927 -7.034 1.00 80.44 144 PRO A O 1
ATOM 1115 N N . PRO A 1 145 ? -6.149 -21.173 -7.305 1.00 77.44 145 PRO A N 1
ATOM 1116 C CA . PRO A 1 145 ? -6.282 -21.447 -5.881 1.00 77.44 145 PRO A CA 1
ATOM 1117 C C . PRO A 1 145 ? -5.078 -22.251 -5.374 1.00 77.44 145 PRO A C 1
ATOM 1119 O O . PRO A 1 145 ? -4.824 -23.362 -5.840 1.00 77.44 145 PRO A O 1
ATOM 1122 N N . VAL A 1 146 ? -4.369 -21.719 -4.376 1.00 74.75 146 VAL A N 1
ATOM 1123 C CA . VAL A 1 146 ? -3.294 -22.436 -3.673 1.00 74.75 146 VAL A CA 1
ATOM 1124 C C . VAL A 1 146 ? -3.770 -22.953 -2.311 1.00 74.75 146 VAL A C 1
ATOM 1126 O O . VAL A 1 146 ? -4.604 -22.317 -1.660 1.00 74.75 146 VAL A O 1
ATOM 1129 N N . PRO A 1 147 ? -3.249 -24.094 -1.827 1.00 69.12 147 PRO A N 1
ATOM 1130 C CA . PRO A 1 147 ? -3.476 -24.525 -0.453 1.00 69.12 147 PRO A CA 1
ATOM 1131 C C . PRO A 1 147 ? -2.898 -23.514 0.550 1.00 69.12 147 PRO A C 1
ATOM 1133 O O . PRO A 1 147 ? -1.770 -23.044 0.393 1.00 69.12 147 PRO A O 1
ATOM 1136 N N . ALA A 1 148 ? -3.628 -23.232 1.632 1.00 59.72 148 ALA A N 1
ATOM 1137 C CA . ALA A 1 148 ? -3.065 -22.516 2.778 1.00 59.72 148 ALA A CA 1
ATOM 1138 C C . ALA A 1 148 ? -1.835 -23.279 3.331 1.00 59.72 148 ALA A C 1
ATOM 1140 O O . ALA A 1 148 ? -1.865 -24.514 3.359 1.00 59.72 148 ALA A O 1
ATOM 1141 N N . PRO A 1 149 ? -0.764 -22.596 3.789 1.00 57.03 149 PRO A N 1
ATOM 1142 C CA . PRO A 1 149 ? -0.700 -21.182 4.175 1.00 57.03 149 PRO A CA 1
ATOM 1143 C C . PRO A 1 149 ? -0.056 -20.249 3.131 1.00 57.03 149 PRO A C 1
ATOM 1145 O O . PRO A 1 149 ? 0.300 -19.123 3.472 1.00 57.03 149 PRO A O 1
ATOM 1148 N N . TYR A 1 150 ? 0.158 -20.706 1.896 1.00 58.94 150 TYR A N 1
ATOM 1149 C CA . TYR A 1 150 ? 0.892 -19.928 0.899 1.00 58.94 150 TYR A CA 1
ATOM 1150 C C . TYR A 1 150 ? 0.056 -18.750 0.387 1.00 58.94 150 TYR A C 1
ATOM 1152 O O . TYR A 1 150 ? -1.122 -18.907 0.071 1.00 58.94 150 TYR A O 1
ATOM 1160 N N . LEU A 1 151 ? 0.672 -17.570 0.291 1.00 65.25 151 LEU A N 1
ATOM 1161 C CA . LEU A 1 151 ? 0.134 -16.480 -0.517 1.00 65.25 151 LEU A CA 1
ATOM 1162 C C . LEU A 1 151 ? 0.518 -16.780 -1.966 1.00 65.25 151 LEU A C 1
ATOM 1164 O O . LEU A 1 151 ? 1.702 -16.786 -2.285 1.00 65.25 151 LEU A O 1
ATOM 1168 N N . ALA A 1 152 ? -0.461 -17.052 -2.829 1.00 68.50 152 ALA A N 1
ATOM 1169 C CA . ALA A 1 152 ? -0.206 -17.227 -4.264 1.00 68.50 152 ALA A CA 1
ATOM 1170 C C . ALA A 1 152 ? 0.253 -15.926 -4.933 1.00 68.50 152 ALA A C 1
ATOM 1172 O O . ALA A 1 152 ? 0.821 -15.953 -6.017 1.00 68.50 152 ALA A O 1
ATOM 1173 N N . ASP A 1 153 ? -0.062 -14.793 -4.305 1.00 81.69 153 ASP A N 1
ATOM 1174 C CA . ASP A 1 153 ? -0.157 -13.512 -4.998 1.00 81.69 153 ASP A CA 1
ATOM 1175 C C . ASP A 1 153 ? 1.117 -12.670 -4.923 1.00 81.69 153 ASP A C 1
ATOM 1177 O O . ASP A 1 153 ? 1.210 -11.658 -5.615 1.00 81.69 153 ASP A O 1
ATOM 1181 N N . ILE A 1 154 ? 2.060 -13.019 -4.040 1.00 89.25 154 ILE A N 1
ATOM 1182 C CA . I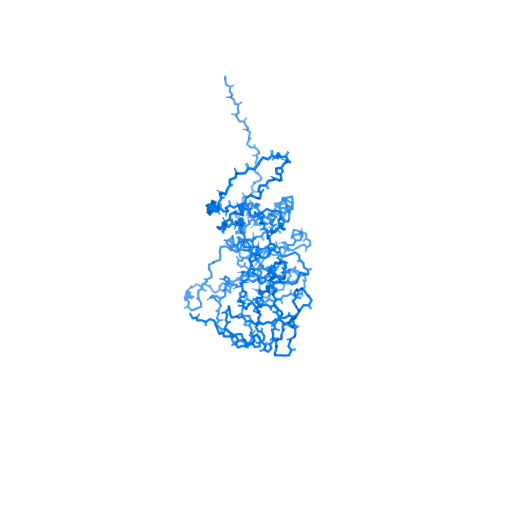LE A 1 154 ? 3.255 -12.210 -3.775 1.00 89.25 154 ILE A CA 1
ATOM 1183 C C . ILE A 1 154 ? 4.472 -13.114 -3.583 1.00 89.25 154 ILE A C 1
ATOM 1185 O O . ILE A 1 154 ? 4.462 -13.989 -2.716 1.00 89.25 154 ILE A O 1
ATOM 1189 N N . ASP A 1 155 ? 5.544 -12.818 -4.317 1.00 90.75 155 ASP A N 1
ATOM 1190 C CA . ASP A 1 155 ? 6.895 -13.302 -4.030 1.00 90.75 155 ASP A CA 1
ATOM 1191 C C . ASP A 1 155 ? 7.746 -12.146 -3.476 1.00 90.75 155 ASP A C 1
ATOM 1193 O O . ASP A 1 155 ? 7.809 -11.064 -4.065 1.00 90.75 155 ASP A O 1
ATOM 1197 N N . PHE A 1 156 ? 8.358 -12.350 -2.306 1.00 91.31 156 PHE A N 1
ATOM 1198 C CA . PHE A 1 156 ? 9.167 -11.333 -1.635 1.00 91.31 156 PHE A CA 1
ATOM 1199 C C . PHE A 1 156 ? 10.650 -11.628 -1.826 1.00 91.31 156 PHE A C 1
ATOM 1201 O O . PHE A 1 156 ? 11.142 -12.693 -1.453 1.00 91.31 156 PHE A O 1
ATOM 1208 N N . HIS A 1 157 ? 11.393 -10.622 -2.283 1.00 92.81 157 HIS A N 1
ATOM 1209 C CA . HIS A 1 157 ? 12.834 -10.728 -2.475 1.00 92.81 157 HIS A CA 1
ATOM 1210 C C . HIS A 1 157 ? 13.581 -9.709 -1.624 1.00 92.81 157 HIS A C 1
ATOM 1212 O O . HIS A 1 157 ? 13.234 -8.531 -1.574 1.00 92.81 157 HIS A O 1
ATOM 1218 N N . VAL A 1 158 ? 14.639 -10.178 -0.964 1.00 94.00 158 VAL A N 1
ATOM 1219 C CA . VAL A 1 158 ? 15.568 -9.334 -0.210 1.00 94.00 158 VAL A CA 1
ATOM 1220 C C . VAL A 1 158 ? 16.870 -9.261 -0.991 1.00 94.00 158 VAL A C 1
ATOM 1222 O O . VAL A 1 158 ? 17.550 -10.271 -1.163 1.00 94.00 158 VAL A O 1
ATOM 1225 N N . GLY A 1 159 ? 17.217 -8.071 -1.467 1.00 91.94 159 GLY A N 1
ATOM 1226 C CA . GLY A 1 159 ? 18.416 -7.855 -2.265 1.00 91.94 159 GLY A CA 1
ATOM 1227 C C . GLY A 1 159 ? 18.403 -6.500 -2.955 1.00 91.94 159 GLY A C 1
ATOM 1228 O O . GLY A 1 159 ? 17.536 -5.664 -2.691 1.00 91.94 159 GLY A O 1
ATOM 1229 N N . THR A 1 160 ? 19.374 -6.284 -3.839 1.00 92.06 160 THR A N 1
ATOM 1230 C CA . THR A 1 160 ? 19.376 -5.098 -4.695 1.00 92.06 160 THR A CA 1
ATOM 1231 C C . THR A 1 160 ? 18.332 -5.273 -5.800 1.00 92.06 160 THR A C 1
ATOM 1233 O O . THR A 1 160 ? 18.129 -6.371 -6.328 1.00 92.06 160 THR A O 1
ATOM 1236 N N . VAL A 1 161 ? 17.650 -4.184 -6.151 1.00 92.88 161 VAL A N 1
ATOM 1237 C CA . VAL A 1 161 ? 16.623 -4.210 -7.202 1.00 92.88 161 VAL A CA 1
ATOM 1238 C C . VAL A 1 161 ? 17.238 -4.588 -8.550 1.00 92.88 161 VAL A C 1
ATOM 1240 O O . VAL A 1 161 ? 16.687 -5.428 -9.258 1.00 92.88 161 VAL A O 1
ATOM 1243 N N . GLY A 1 162 ? 18.397 -4.007 -8.877 1.00 92.06 162 GLY A N 1
ATOM 1244 C CA . GLY A 1 162 ? 19.107 -4.276 -10.125 1.00 92.06 162 GLY A CA 1
ATOM 1245 C C . GLY A 1 162 ? 19.469 -5.752 -10.295 1.00 92.06 162 GLY A C 1
ATOM 1246 O O . GLY A 1 162 ? 19.166 -6.323 -11.342 1.00 92.06 162 GLY A O 1
ATOM 1247 N N . ASP A 1 163 ? 20.034 -6.392 -9.264 1.00 93.19 163 ASP A N 1
ATOM 1248 C CA . ASP A 1 163 ? 20.422 -7.809 -9.337 1.00 93.19 163 ASP A CA 1
ATOM 1249 C C . ASP A 1 163 ? 19.203 -8.717 -9.517 1.00 93.19 163 ASP A C 1
ATOM 1251 O O . ASP A 1 163 ? 19.234 -9.648 -10.325 1.00 93.19 163 ASP A O 1
ATOM 1255 N N . TYR A 1 164 ? 18.111 -8.437 -8.796 1.00 95.19 164 TYR A N 1
ATOM 1256 C CA . TYR A 1 164 ? 16.877 -9.209 -8.924 1.00 95.19 164 TYR A CA 1
ATOM 1257 C C . TYR A 1 164 ? 16.295 -9.104 -10.337 1.00 95.19 164 TYR A C 1
ATOM 1259 O O . TYR A 1 164 ? 16.008 -10.120 -10.971 1.00 95.19 164 TYR A O 1
ATOM 1267 N N . VAL A 1 165 ? 16.169 -7.884 -10.864 1.00 95.75 165 VAL A N 1
ATOM 1268 C CA . VAL A 1 165 ? 15.659 -7.648 -12.220 1.00 95.75 165 VAL A CA 1
ATOM 1269 C C . VAL A 1 165 ? 16.555 -8.311 -13.268 1.00 95.75 165 VAL A C 1
ATOM 1271 O O . VAL A 1 165 ? 16.048 -8.978 -14.171 1.00 95.75 165 VAL A O 1
ATOM 1274 N N . ALA A 1 166 ? 17.879 -8.187 -13.140 1.00 93.88 166 ALA A N 1
ATOM 1275 C CA . ALA A 1 166 ? 18.829 -8.815 -14.053 1.00 93.88 166 ALA A CA 1
ATOM 1276 C C . ALA A 1 166 ? 18.708 -10.347 -14.038 1.00 93.88 166 ALA A C 1
ATOM 1278 O O . ALA A 1 166 ? 18.703 -10.974 -15.098 1.00 93.88 166 ALA A O 1
ATOM 1279 N N . ALA A 1 167 ? 18.549 -10.955 -12.859 1.00 95.31 167 ALA A N 1
ATOM 1280 C CA . ALA A 1 167 ? 18.334 -12.393 -12.726 1.00 95.31 167 ALA A CA 1
ATOM 1281 C C . ALA A 1 167 ? 17.016 -12.843 -13.379 1.00 95.31 167 ALA A C 1
ATOM 1283 O O . ALA A 1 167 ? 16.997 -13.847 -14.093 1.00 95.31 167 ALA A O 1
ATOM 1284 N N . ARG A 1 168 ? 15.929 -12.083 -13.190 1.00 95.31 168 ARG A N 1
ATOM 1285 C CA . ARG A 1 168 ? 14.625 -12.345 -13.825 1.00 95.31 168 ARG A CA 1
ATOM 1286 C C . ARG A 1 168 ? 14.705 -12.264 -15.348 1.00 95.31 168 ARG A C 1
ATOM 1288 O O . ARG A 1 168 ? 14.218 -13.162 -16.030 1.00 95.31 168 ARG A O 1
ATOM 1295 N N . LEU A 1 169 ? 15.373 -11.238 -15.872 1.00 94.12 169 LEU A N 1
ATOM 1296 C CA . LEU A 1 169 ? 15.576 -11.056 -17.308 1.00 94.12 169 LEU A CA 1
ATOM 1297 C C . LEU A 1 169 ? 16.488 -12.142 -17.905 1.00 94.12 169 LEU A C 1
ATOM 1299 O O . LEU A 1 169 ? 16.258 -12.613 -19.016 1.00 94.12 169 LEU A O 1
ATOM 1303 N N . ALA A 1 170 ? 17.510 -12.590 -17.172 1.00 95.50 170 ALA A N 1
ATOM 1304 C CA . ALA A 1 170 ? 18.342 -13.714 -17.597 1.00 95.50 170 ALA A CA 1
ATOM 1305 C C . ALA A 1 170 ? 17.537 -15.025 -17.647 1.00 95.50 170 ALA A C 1
ATOM 1307 O O . ALA A 1 170 ? 17.644 -15.778 -18.616 1.00 95.50 170 ALA A O 1
ATOM 1308 N N . ALA A 1 171 ? 16.690 -15.273 -16.642 1.00 94.62 171 ALA A N 1
ATOM 1309 C CA . ALA A 1 171 ? 15.835 -16.457 -16.574 1.00 94.62 171 ALA A CA 1
ATOM 1310 C C . ALA A 1 171 ? 14.784 -16.508 -17.699 1.00 94.62 171 ALA A C 1
ATOM 1312 O O . ALA A 1 171 ? 14.440 -17.594 -18.162 1.00 94.62 171 ALA A O 1
ATOM 1313 N N . SER A 1 172 ? 14.313 -15.357 -18.188 1.00 93.31 172 SER A N 1
ATOM 1314 C CA . SER A 1 172 ? 13.382 -15.275 -19.322 1.00 93.31 172 SER A CA 1
ATOM 1315 C C . SER A 1 172 ? 14.058 -15.385 -20.700 1.00 93.31 172 SER A C 1
ATOM 1317 O O . SER A 1 172 ? 13.372 -15.339 -21.729 1.00 93.31 172 SER A O 1
ATOM 1319 N N . GLY A 1 173 ? 15.390 -15.526 -20.744 1.00 93.19 173 GLY A N 1
ATOM 1320 C CA . GLY A 1 173 ? 16.176 -15.526 -21.980 1.00 93.19 173 GLY A CA 1
ATOM 1321 C C . GLY A 1 173 ? 16.313 -14.137 -22.610 1.00 93.19 173 GLY A C 1
ATOM 1322 O O . GLY A 1 173 ? 16.435 -14.028 -23.827 1.00 93.19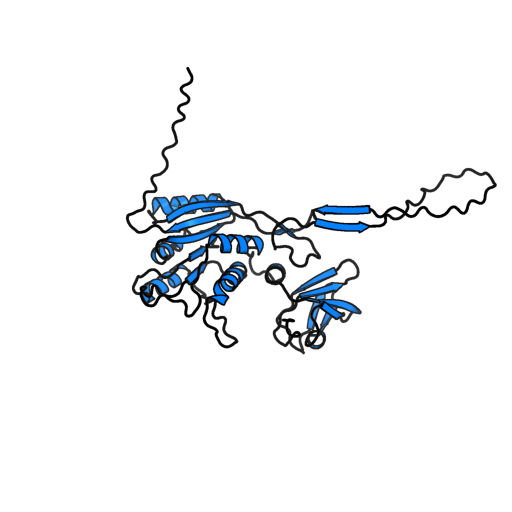 173 GLY A O 1
ATOM 1323 N N . GLY A 1 174 ? 16.246 -13.076 -21.802 1.00 92.06 174 GLY A N 1
ATOM 1324 C CA . GLY A 1 174 ? 16.301 -11.684 -22.252 1.00 92.06 174 GLY A CA 1
ATOM 1325 C C . GLY A 1 174 ? 14.955 -11.110 -22.697 1.00 92.06 174 GLY A C 1
ATOM 1326 O O . GLY A 1 174 ? 14.907 -9.971 -23.157 1.00 92.06 174 GLY A O 1
ATOM 1327 N N . ARG A 1 175 ? 13.861 -11.871 -22.572 1.00 92.31 175 ARG A N 1
ATOM 1328 C CA . ARG A 1 175 ? 12.509 -11.387 -22.883 1.00 92.31 175 ARG A CA 1
ATOM 1329 C C . ARG A 1 175 ? 11.968 -10.526 -21.737 1.00 92.31 175 ARG A C 1
ATOM 1331 O O . ARG A 1 175 ? 12.210 -10.872 -20.580 1.00 92.31 175 ARG A O 1
ATOM 1338 N N . PRO A 1 176 ? 11.212 -9.454 -22.019 1.00 94.44 176 PRO A N 1
ATOM 1339 C CA . PRO A 1 176 ? 10.481 -8.732 -20.985 1.00 94.44 176 PRO A CA 1
ATOM 1340 C C . PRO A 1 176 ? 9.627 -9.649 -20.102 1.00 94.44 176 PRO A C 1
ATOM 1342 O O . PRO A 1 176 ? 9.154 -10.686 -20.561 1.00 94.44 176 PRO A O 1
ATOM 1345 N N . VAL A 1 177 ? 9.473 -9.258 -18.840 1.00 95.06 177 VAL A N 1
ATOM 1346 C CA . VAL A 1 177 ? 8.903 -10.072 -17.757 1.00 95.06 177 VAL A CA 1
ATOM 1347 C C . VAL A 1 177 ? 7.736 -9.362 -17.071 1.00 95.06 177 VAL A C 1
ATOM 1349 O O . VAL A 1 177 ? 6.749 -9.988 -16.712 1.00 95.06 177 VAL A O 1
ATOM 1352 N N . PHE A 1 178 ? 7.842 -8.048 -16.858 1.00 96.50 178 PHE A N 1
ATOM 1353 C CA . PHE A 1 178 ? 6.904 -7.324 -16.004 1.00 96.50 178 PHE A CA 1
ATOM 1354 C C . PHE A 1 178 ? 5.875 -6.550 -16.825 1.00 96.50 178 PHE A C 1
ATOM 1356 O O . PHE A 1 178 ? 6.222 -5.689 -17.641 1.00 96.50 178 PHE A O 1
ATOM 1363 N N . ALA A 1 179 ? 4.592 -6.817 -16.584 1.00 96.06 179 ALA A N 1
ATOM 1364 C CA . ALA A 1 179 ? 3.478 -6.141 -17.248 1.00 96.06 179 ALA A CA 1
ATOM 1365 C C . ALA A 1 179 ? 3.242 -4.742 -16.681 1.00 96.06 179 ALA A C 1
ATOM 1367 O O . ALA A 1 179 ? 2.751 -3.854 -17.386 1.00 96.06 179 ALA A O 1
ATOM 1368 N N . ARG A 1 180 ? 3.572 -4.542 -15.404 1.00 97.88 180 ARG A N 1
ATOM 1369 C CA . ARG A 1 180 ? 3.462 -3.269 -14.688 1.00 97.88 180 ARG A CA 1
ATOM 1370 C C . ARG A 1 180 ? 4.593 -3.140 -13.679 1.00 97.88 180 ARG A C 1
ATOM 1372 O O . ARG A 1 180 ? 5.096 -4.152 -13.193 1.00 97.88 180 ARG A O 1
ATOM 1379 N N . ALA A 1 181 ? 4.943 -1.913 -13.310 1.00 98.19 181 ALA A N 1
ATOM 1380 C CA . ALA A 1 181 ? 5.868 -1.678 -12.210 1.00 98.19 181 ALA A CA 1
ATOM 1381 C C . ALA A 1 181 ? 5.504 -0.457 -11.363 1.00 98.19 181 ALA A C 1
ATOM 1383 O O . ALA A 1 181 ? 4.973 0.527 -11.878 1.00 98.19 181 ALA A O 1
ATOM 1384 N N . VAL A 1 182 ? 5.845 -0.509 -10.075 1.00 98.25 182 VAL A N 1
ATOM 1385 C CA . VAL A 1 182 ? 5.815 0.627 -9.150 1.00 98.25 182 VAL A CA 1
ATOM 1386 C C . VAL A 1 182 ? 7.156 0.756 -8.437 1.00 98.25 182 VAL A C 1
ATOM 1388 O O . VAL A 1 182 ? 7.673 -0.229 -7.910 1.00 98.25 182 VAL A O 1
ATOM 1391 N N . LEU A 1 183 ? 7.700 1.972 -8.391 1.00 96.94 183 LEU A N 1
ATOM 1392 C CA . LEU A 1 183 ? 8.915 2.294 -7.644 1.00 96.94 183 LEU A CA 1
ATOM 1393 C C . LEU A 1 183 ? 8.600 3.330 -6.559 1.00 96.94 183 LEU A C 1
ATOM 1395 O O . LEU A 1 183 ? 8.280 4.478 -6.868 1.00 96.94 183 LEU A O 1
ATOM 1399 N N . ASP A 1 184 ? 8.720 2.911 -5.301 1.00 95.25 184 ASP A N 1
ATOM 1400 C CA . ASP A 1 184 ? 8.745 3.757 -4.102 1.00 95.25 184 ASP A CA 1
ATOM 1401 C C . ASP A 1 184 ? 10.165 3.725 -3.519 1.00 95.25 184 ASP A C 1
ATOM 1403 O O . ASP A 1 184 ? 10.476 3.062 -2.528 1.00 95.25 184 ASP A O 1
ATOM 1407 N N . LEU A 1 185 ? 11.079 4.374 -4.237 1.00 92.88 185 LEU A N 1
ATOM 1408 C CA . LEU A 1 185 ? 12.501 4.450 -3.913 1.00 92.88 185 LEU A CA 1
ATOM 1409 C C . LEU A 1 185 ? 12.904 5.927 -3.842 1.00 92.88 185 LEU A C 1
ATOM 1411 O O . LEU A 1 185 ? 12.315 6.739 -4.541 1.00 92.88 185 LEU A O 1
ATOM 1415 N N . PRO A 1 186 ? 13.906 6.323 -3.044 1.00 86.88 186 PRO A N 1
ATOM 1416 C CA . PRO A 1 186 ? 14.287 7.733 -2.927 1.00 86.88 186 PRO A CA 1
ATOM 1417 C C . PRO A 1 186 ? 14.827 8.334 -4.237 1.00 86.88 186 PRO A C 1
ATOM 1419 O O . PRO A 1 186 ? 14.586 9.509 -4.505 1.00 86.88 186 PRO A O 1
ATOM 1422 N N . ALA A 1 187 ? 15.524 7.538 -5.053 1.00 85.12 187 ALA A N 1
ATOM 1423 C CA . ALA A 1 187 ? 16.085 7.963 -6.332 1.00 85.12 187 ALA A CA 1
ATOM 1424 C C . ALA A 1 187 ? 16.137 6.777 -7.309 1.00 85.12 187 ALA A C 1
ATOM 1426 O O . ALA A 1 187 ? 17.166 6.143 -7.501 1.00 85.12 187 ALA A O 1
ATOM 1427 N N . ALA A 1 188 ? 15.005 6.431 -7.928 1.00 86.62 188 ALA A N 1
ATOM 1428 C CA . ALA A 1 188 ? 14.934 5.241 -8.784 1.00 86.62 188 ALA A CA 1
ATOM 1429 C C . ALA A 1 188 ? 15.755 5.348 -10.088 1.00 86.62 188 ALA A C 1
ATOM 1431 O O . ALA A 1 188 ? 16.006 4.337 -10.743 1.00 86.62 188 ALA A O 1
ATOM 1432 N N . HIS A 1 189 ? 16.129 6.568 -10.482 1.00 83.38 189 HIS A N 1
ATOM 1433 C CA . HIS A 1 189 ? 16.999 6.828 -11.631 1.00 83.38 189 HIS A CA 1
ATOM 1434 C C . HIS A 1 189 ? 18.486 6.599 -11.307 1.00 83.38 189 HIS A C 1
ATOM 1436 O O . HIS A 1 189 ? 19.283 6.369 -12.216 1.00 83.38 189 HIS A O 1
ATOM 1442 N N . GLU A 1 190 ? 18.854 6.633 -10.025 1.00 84.00 190 GLU A N 1
ATOM 1443 C CA . GLU A 1 190 ? 20.201 6.331 -9.550 1.00 84.00 190 GLU A CA 1
ATOM 1444 C C . GLU A 1 190 ? 20.427 4.811 -9.445 1.00 84.00 190 GLU A C 1
ATOM 1446 O O . GLU A 1 190 ? 19.514 3.997 -9.631 1.00 84.00 190 GLU A O 1
ATOM 1451 N N . ASP A 1 191 ? 21.681 4.418 -9.200 1.00 74.06 191 ASP A N 1
ATOM 1452 C CA . ASP A 1 191 ? 22.098 3.030 -8.944 1.00 74.06 191 ASP A CA 1
ATOM 1453 C C . ASP A 1 191 ? 21.629 2.006 -9.995 1.00 74.06 191 ASP A C 1
ATOM 1455 O O . ASP A 1 191 ? 21.432 0.825 -9.711 1.00 74.06 191 ASP A O 1
ATOM 1459 N N . ALA A 1 192 ? 21.452 2.469 -11.237 1.00 80.62 192 ALA A N 1
ATOM 1460 C CA . ALA A 1 192 ? 21.015 1.681 -12.387 1.00 80.62 192 ALA A CA 1
ATOM 1461 C C . ALA A 1 192 ? 19.677 0.934 -12.199 1.00 80.62 192 ALA A C 1
ATOM 1463 O O . ALA A 1 192 ? 19.366 0.048 -12.996 1.00 80.62 192 ALA A O 1
ATOM 1464 N N . VAL A 1 193 ? 18.853 1.297 -11.208 1.00 91.12 193 VAL A N 1
ATOM 1465 C CA . VAL A 1 193 ? 17.586 0.602 -10.923 1.00 91.12 193 VAL A CA 1
ATOM 1466 C C . VAL A 1 193 ? 16.624 0.715 -12.103 1.00 91.12 193 VAL A C 1
ATOM 1468 O O . VAL A 1 193 ? 16.220 -0.299 -12.677 1.00 91.12 193 VAL A O 1
ATOM 1471 N N . ALA A 1 194 ? 16.292 1.939 -12.517 1.00 92.94 194 ALA A N 1
ATOM 1472 C CA . ALA A 1 194 ? 15.436 2.155 -13.678 1.00 92.94 194 ALA A CA 1
ATOM 1473 C C . ALA A 1 194 ? 16.092 1.663 -14.977 1.00 92.94 194 ALA A C 1
ATOM 1475 O O . ALA A 1 194 ? 15.414 1.080 -15.822 1.00 92.94 194 ALA A O 1
ATOM 1476 N N . ALA A 1 195 ? 17.413 1.820 -15.115 1.00 92.81 195 ALA A N 1
ATOM 1477 C CA . ALA A 1 195 ? 18.157 1.339 -16.279 1.00 92.81 195 ALA A CA 1
ATOM 1478 C C . ALA A 1 195 ? 18.068 -0.191 -16.448 1.00 92.81 195 ALA A C 1
ATOM 1480 O O . ALA A 1 195 ? 17.954 -0.673 -17.572 1.00 92.81 195 ALA A O 1
ATOM 1481 N N . ALA A 1 196 ? 18.077 -0.949 -15.347 1.00 93.81 196 ALA A N 1
ATOM 1482 C CA . ALA A 1 196 ? 17.891 -2.398 -15.354 1.00 93.81 196 ALA A CA 1
ATOM 1483 C C . ALA A 1 196 ? 16.421 -2.798 -15.564 1.00 93.81 196 ALA A C 1
ATOM 1485 O O . ALA A 1 196 ? 16.137 -3.753 -16.289 1.00 93.81 196 ALA A O 1
ATOM 1486 N N . LEU A 1 197 ? 15.480 -2.069 -14.953 1.00 96.50 197 LEU A N 1
ATOM 1487 C CA . LEU A 1 197 ? 14.048 -2.378 -15.010 1.00 96.50 197 LEU A CA 1
ATOM 1488 C C . LEU A 1 197 ? 13.428 -2.131 -16.381 1.00 96.50 197 LEU A C 1
ATOM 1490 O O . LEU A 1 197 ? 12.638 -2.949 -16.844 1.00 96.50 197 LEU A O 1
ATOM 1494 N N . VAL A 1 198 ? 13.762 -1.021 -17.038 1.00 96.06 198 VAL A N 1
ATOM 1495 C CA . VAL A 1 198 ? 13.111 -0.626 -18.294 1.00 96.06 198 VAL A CA 1
ATOM 1496 C C . VAL A 1 198 ? 13.207 -1.711 -19.379 1.00 96.06 198 VAL A C 1
ATOM 1498 O O . VAL A 1 198 ? 12.179 -2.006 -19.993 1.00 96.06 198 VAL A O 1
ATOM 1501 N N . PRO A 1 199 ? 14.355 -2.377 -19.609 1.00 95.19 199 PRO A N 1
ATOM 1502 C CA . PRO A 1 199 ? 14.435 -3.533 -20.504 1.00 95.19 199 PRO A CA 1
ATOM 1503 C C . PRO A 1 199 ? 13.523 -4.705 -20.113 1.00 95.19 199 PRO A C 1
ATOM 1505 O O . PRO A 1 199 ? 12.980 -5.359 -20.998 1.00 95.19 199 PRO A O 1
ATOM 1508 N N . ALA A 1 200 ? 13.310 -4.937 -18.815 1.00 96.38 200 ALA A N 1
ATOM 1509 C CA . ALA A 1 200 ? 12.490 -6.030 -18.294 1.00 96.38 200 ALA A CA 1
ATOM 1510 C C . ALA A 1 200 ? 10.973 -5.756 -18.318 1.00 96.38 200 ALA A C 1
ATOM 1512 O O . ALA A 1 200 ? 10.191 -6.674 -18.085 1.00 96.38 200 ALA A O 1
ATOM 1513 N N . LEU A 1 201 ? 10.531 -4.529 -18.603 1.00 96.88 201 LEU A N 1
ATOM 1514 C CA . LEU A 1 201 ? 9.108 -4.198 -18.767 1.00 96.88 201 LEU A CA 1
ATOM 1515 C C . LEU A 1 201 ? 8.587 -4.638 -20.141 1.00 96.88 201 LEU A C 1
ATOM 1517 O O . LEU A 1 201 ? 9.286 -4.456 -21.135 1.00 96.88 201 LEU A O 1
ATOM 1521 N N . HIS A 1 202 ? 7.363 -5.156 -20.246 1.00 95.00 202 HIS A N 1
ATOM 1522 C CA . HIS A 1 202 ? 6.734 -5.359 -21.557 1.00 95.00 202 HIS A CA 1
ATOM 1523 C C . HIS A 1 202 ? 6.535 -4.024 -22.288 1.00 95.00 202 HIS A C 1
ATOM 1525 O O . HIS A 1 202 ? 6.415 -2.962 -21.670 1.00 95.00 202 HIS A O 1
ATOM 1531 N N . ASP A 1 203 ? 6.471 -4.062 -23.617 1.00 94.06 203 ASP A N 1
ATOM 1532 C CA . ASP A 1 203 ? 5.980 -2.907 -24.366 1.00 94.06 203 ASP A CA 1
ATOM 1533 C C . ASP A 1 203 ? 4.559 -2.567 -23.897 1.00 94.06 203 ASP A C 1
ATOM 1535 O O . ASP A 1 203 ? 3.792 -3.444 -23.499 1.00 94.06 203 ASP A O 1
ATOM 1539 N N . ASN A 1 204 ? 4.216 -1.280 -23.896 1.00 94.56 204 ASN A N 1
ATOM 1540 C CA . ASN A 1 204 ? 2.967 -0.756 -23.343 1.00 94.56 204 ASN A CA 1
ATOM 1541 C C . ASN A 1 204 ? 2.796 -0.946 -21.816 1.00 94.56 204 ASN A C 1
ATOM 1543 O O . ASN A 1 204 ? 1.737 -0.607 -21.279 1.00 94.56 204 ASN A O 1
ATOM 1547 N N . ALA A 1 205 ? 3.813 -1.435 -21.095 1.00 96.44 205 ALA A N 1
ATOM 1548 C CA . ALA A 1 205 ? 3.766 -1.524 -19.639 1.00 96.44 205 ALA A CA 1
ATOM 1549 C C . ALA A 1 205 ? 3.615 -0.139 -18.999 1.00 96.44 205 ALA A C 1
ATOM 1551 O O . ALA A 1 205 ? 4.213 0.846 -19.444 1.00 96.44 205 ALA A O 1
ATOM 1552 N N . VAL A 1 206 ? 2.839 -0.089 -17.917 1.00 98.19 206 VAL A N 1
ATOM 1553 C CA . VAL A 1 206 ? 2.714 1.101 -17.071 1.00 98.19 206 VAL A CA 1
ATOM 1554 C C . VAL A 1 206 ? 3.763 1.027 -15.965 1.00 98.19 206 VAL A C 1
ATOM 1556 O O . VAL A 1 206 ? 3.827 0.039 -15.229 1.00 98.19 206 VAL A O 1
ATOM 1559 N N . LEU A 1 207 ? 4.565 2.082 -15.849 1.00 98.25 207 LEU A N 1
ATOM 1560 C CA . LEU A 1 207 ? 5.510 2.308 -14.761 1.00 98.25 207 LEU A CA 1
ATOM 1561 C C . LEU A 1 207 ? 5.016 3.489 -13.926 1.00 98.25 207 LEU A C 1
ATOM 1563 O O . LEU A 1 207 ? 4.860 4.598 -14.436 1.00 98.25 207 LEU A O 1
ATOM 1567 N N . VAL A 1 208 ? 4.793 3.256 -12.640 1.00 98.44 208 VAL A N 1
ATOM 1568 C CA . VAL A 1 208 ? 4.400 4.287 -11.682 1.00 98.44 208 VAL A CA 1
ATOM 1569 C C . VAL A 1 208 ? 5.579 4.595 -10.765 1.00 98.44 208 VAL A C 1
ATOM 1571 O O . VAL A 1 208 ? 6.182 3.692 -10.193 1.00 98.44 208 VAL A O 1
ATOM 1574 N N . LEU A 1 209 ? 5.903 5.873 -10.601 1.00 97.56 209 LEU A N 1
ATOM 1575 C CA . LEU A 1 209 ? 6.875 6.339 -9.613 1.00 97.56 209 LEU A CA 1
ATOM 1576 C C . LEU A 1 209 ? 6.137 7.083 -8.514 1.00 97.56 209 LEU A C 1
ATOM 1578 O O . LEU A 1 209 ? 5.303 7.935 -8.822 1.00 97.56 209 LEU A O 1
ATOM 1582 N N . PHE A 1 210 ? 6.463 6.796 -7.260 1.00 96.56 210 PHE A N 1
ATOM 1583 C CA . PHE A 1 210 ? 5.979 7.551 -6.113 1.00 96.56 210 PHE A CA 1
ATOM 1584 C C . PHE A 1 210 ? 7.152 8.278 -5.457 1.00 96.56 210 PHE A C 1
ATOM 1586 O O . PHE A 1 210 ? 8.089 7.639 -4.986 1.00 96.56 210 PHE A O 1
ATOM 1593 N N . TYR A 1 211 ? 7.100 9.611 -5.421 1.00 95.44 211 TYR A N 1
ATOM 1594 C CA . TYR A 1 211 ? 8.130 10.445 -4.800 1.00 95.44 211 TYR A CA 1
ATOM 1595 C C . TYR A 1 211 ? 7.528 11.492 -3.861 1.00 95.44 211 TYR A C 1
ATOM 1597 O O . TYR A 1 211 ? 6.451 12.023 -4.129 1.00 95.44 211 TYR A O 1
ATOM 1605 N N . PRO A 1 212 ? 8.227 11.870 -2.777 1.00 92.38 212 PRO A N 1
ATOM 1606 C CA . PRO A 1 212 ? 7.753 12.923 -1.887 1.00 92.38 212 PRO A CA 1
ATOM 1607 C C . PRO A 1 212 ? 7.847 14.335 -2.496 1.00 92.38 212 PRO A C 1
ATOM 1609 O O . PRO A 1 212 ? 7.129 15.221 -2.036 1.00 92.38 212 PRO A O 1
ATOM 1612 N N . SER A 1 213 ? 8.696 14.565 -3.508 1.00 93.50 213 SER A N 1
ATOM 1613 C CA . SER A 1 213 ? 8.905 15.879 -4.137 1.00 93.50 213 SER A CA 1
ATOM 1614 C C . SER A 1 213 ? 8.694 15.861 -5.652 1.00 93.50 213 SER A C 1
ATOM 1616 O O . SER A 1 213 ? 9.152 14.957 -6.349 1.00 93.50 213 SER A O 1
ATOM 1618 N N . ILE A 1 214 ? 8.082 16.929 -6.176 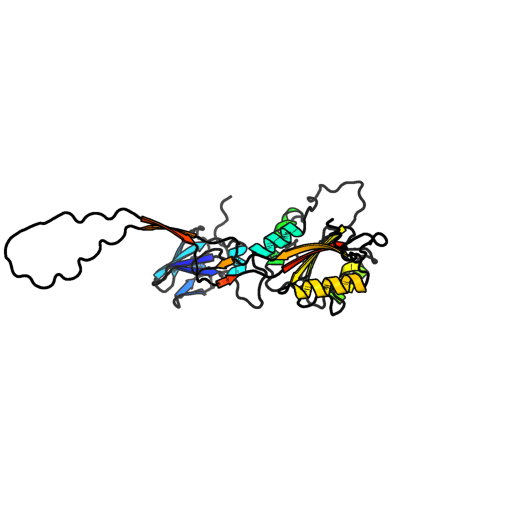1.00 96.25 214 ILE A N 1
ATOM 1619 C CA . ILE A 1 214 ? 7.918 17.150 -7.619 1.00 96.25 214 ILE A CA 1
ATOM 1620 C C . ILE A 1 214 ? 9.266 17.263 -8.350 1.00 96.25 214 ILE A C 1
ATOM 1622 O O . ILE A 1 214 ? 9.383 16.841 -9.498 1.00 96.25 214 ILE A O 1
ATOM 1626 N N . SER A 1 215 ? 10.310 17.762 -7.681 1.00 96.00 215 SER A N 1
ATOM 1627 C CA . SER A 1 215 ? 11.650 17.875 -8.270 1.00 96.00 215 SER A CA 1
ATOM 1628 C C . SER A 1 215 ? 12.268 16.509 -8.574 1.00 96.00 215 SER A C 1
ATOM 1630 O O . SER A 1 215 ? 12.902 16.362 -9.609 1.00 96.00 215 SER A O 1
ATOM 1632 N N . GLN A 1 216 ? 12.000 15.483 -7.758 1.00 96.06 216 GLN A N 1
ATOM 1633 C CA . GLN A 1 216 ? 12.495 14.121 -8.014 1.00 96.06 216 GLN A CA 1
ATOM 1634 C C . GLN A 1 216 ? 11.850 13.505 -9.264 1.00 96.06 216 GLN A C 1
ATOM 1636 O O . GLN A 1 216 ? 12.469 12.713 -9.974 1.00 96.06 216 GLN A O 1
ATOM 1641 N N . ILE A 1 217 ? 10.601 13.881 -9.568 1.00 96.75 217 ILE A N 1
ATOM 1642 C CA . ILE A 1 217 ? 9.954 13.487 -10.825 1.00 96.75 217 ILE A CA 1
ATOM 1643 C C . ILE A 1 217 ? 10.663 14.155 -12.004 1.00 96.75 217 ILE A C 1
ATOM 1645 O O . ILE A 1 217 ? 10.920 13.488 -13.005 1.00 96.75 217 ILE A O 1
ATOM 1649 N N . ALA A 1 218 ? 11.003 15.440 -11.877 1.00 96.62 218 ALA A N 1
ATOM 1650 C CA . ALA A 1 218 ? 11.745 16.163 -12.906 1.00 96.62 218 ALA A CA 1
ATOM 1651 C C . ALA A 1 218 ? 13.143 15.561 -13.139 1.00 96.62 218 ALA A C 1
ATOM 1653 O O . ALA A 1 218 ? 13.540 15.391 -14.287 1.00 96.62 218 ALA A O 1
ATOM 1654 N N . GLU A 1 219 ? 13.850 15.167 -12.078 1.00 96.44 219 GLU A N 1
ATOM 1655 C CA . GLU A 1 219 ? 15.145 14.475 -12.160 1.00 96.44 219 GLU A CA 1
ATOM 1656 C C . GLU A 1 219 ? 15.030 13.132 -12.898 1.00 96.44 219 GLU A C 1
ATOM 1658 O O . GLU A 1 219 ? 15.804 12.857 -13.814 1.00 96.44 219 GLU A O 1
ATOM 1663 N N . PHE A 1 220 ? 14.018 12.317 -12.576 1.00 97.12 220 PHE A N 1
ATOM 1664 C CA . PHE A 1 220 ? 13.784 11.066 -13.302 1.00 97.12 220 PHE A CA 1
ATOM 1665 C C . PHE A 1 220 ? 13.430 11.312 -14.776 1.00 97.12 220 PHE A C 1
ATOM 1667 O O . PHE A 1 220 ? 13.896 10.582 -15.649 1.00 97.12 220 PHE A O 1
ATOM 1674 N N . GLN A 1 221 ? 12.621 12.335 -15.068 1.00 96.69 221 GLN A N 1
ATOM 1675 C CA . GLN A 1 221 ? 12.273 12.698 -16.443 1.00 96.69 221 GLN A CA 1
ATOM 1676 C C . GLN A 1 221 ? 13.512 13.139 -17.232 1.00 96.69 221 GLN A C 1
ATOM 1678 O O . GLN A 1 221 ? 13.670 12.730 -18.382 1.00 96.69 221 GLN A O 1
ATOM 1683 N N . ALA A 1 222 ? 14.398 13.933 -16.625 1.00 95.81 222 ALA A N 1
ATOM 1684 C CA . ALA A 1 222 ? 15.664 14.32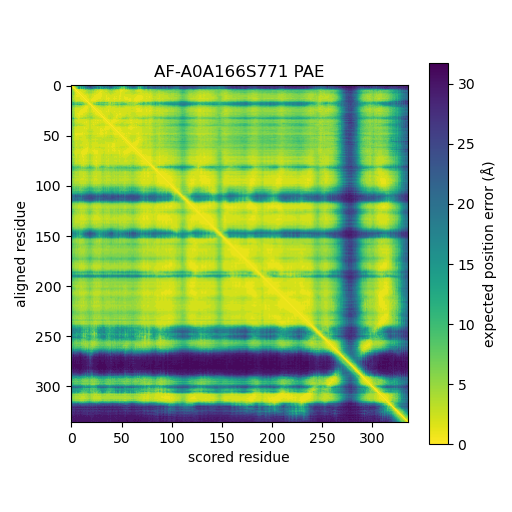8 -17.235 1.00 95.81 222 ALA A CA 1
ATOM 1685 C C . ALA A 1 222 ? 16.516 13.094 -17.564 1.00 95.81 222 ALA A C 1
ATOM 1687 O O . ALA A 1 222 ? 16.911 12.915 -18.715 1.00 95.81 222 ALA A O 1
ATOM 1688 N N . TRP A 1 223 ? 16.680 12.178 -16.603 1.00 96.12 223 TRP A N 1
ATOM 1689 C CA . TRP A 1 223 ? 17.372 10.908 -16.828 1.00 96.12 223 TRP A CA 1
ATOM 1690 C C . TRP A 1 223 ? 16.759 10.094 -17.979 1.00 96.12 223 TRP A C 1
ATOM 1692 O O . TRP A 1 223 ? 17.491 9.573 -18.823 1.00 96.12 223 TRP A O 1
ATOM 1702 N N . ALA A 1 224 ? 15.429 9.978 -18.045 1.00 94.62 224 ALA A N 1
ATOM 1703 C CA . ALA A 1 224 ? 14.754 9.200 -19.083 1.00 94.62 224 ALA A CA 1
ATOM 1704 C C . ALA A 1 224 ? 15.020 9.771 -20.488 1.00 94.62 224 ALA A C 1
ATOM 1706 O O . ALA A 1 224 ? 15.276 9.009 -21.421 1.00 94.62 224 ALA A O 1
ATOM 1707 N N . LEU A 1 225 ? 15.020 11.102 -20.625 1.00 93.56 225 LEU A N 1
ATOM 1708 C CA . LEU A 1 225 ? 15.329 11.789 -21.881 1.00 93.56 225 LEU A CA 1
ATOM 1709 C C . LEU A 1 225 ? 16.810 11.659 -22.258 1.00 93.56 225 LEU A C 1
ATOM 1711 O O . LEU A 1 225 ? 17.125 11.298 -23.389 1.00 93.56 225 LEU A O 1
ATOM 1715 N N . GLU A 1 226 ? 17.718 11.912 -21.315 1.00 94.00 226 GLU A N 1
ATOM 1716 C CA . GLU A 1 226 ? 19.169 11.871 -21.540 1.00 94.00 226 GLU A CA 1
ATOM 1717 C C . GLU A 1 226 ? 19.672 10.464 -21.881 1.00 94.00 226 GLU A C 1
ATOM 1719 O O . GLU A 1 226 ? 20.532 10.295 -22.746 1.00 94.00 226 GLU A O 1
ATOM 1724 N N . SER A 1 227 ? 19.116 9.441 -21.229 1.00 92.81 227 SER A N 1
ATOM 1725 C CA . SER A 1 227 ? 19.442 8.036 -21.499 1.00 92.81 227 SER A CA 1
ATOM 1726 C C . SER A 1 227 ? 18.761 7.480 -22.753 1.00 92.81 227 SER A C 1
ATOM 1728 O O . SER A 1 227 ? 19.097 6.378 -23.192 1.00 92.81 227 SER A O 1
ATOM 1730 N N . GLY A 1 228 ? 17.799 8.209 -23.331 1.00 91.88 228 GLY A N 1
ATOM 1731 C CA . GLY A 1 228 ? 16.968 7.719 -24.428 1.00 91.88 228 GLY A CA 1
ATOM 1732 C C . GLY A 1 228 ? 16.076 6.541 -24.026 1.00 91.88 228 GLY A C 1
ATOM 1733 O O . GLY A 1 228 ? 15.722 5.720 -24.879 1.00 91.88 228 GLY A O 1
ATOM 1734 N N . ALA A 1 229 ? 15.728 6.424 -22.739 1.00 93.25 229 ALA A N 1
ATOM 1735 C CA . ALA A 1 229 ? 14.851 5.372 -22.253 1.00 93.25 229 ALA A CA 1
ATOM 1736 C C . ALA A 1 229 ? 13.512 5.414 -23.018 1.00 93.25 229 ALA A C 1
ATOM 1738 O O . ALA A 1 229 ? 12.944 6.493 -23.204 1.00 93.25 229 ALA A O 1
ATOM 1739 N N . PRO A 1 230 ? 12.968 4.265 -23.461 1.00 95.19 230 PRO A N 1
ATOM 1740 C CA . PRO A 1 230 ? 11.710 4.202 -24.203 1.00 95.19 230 PRO A CA 1
ATOM 1741 C C . PRO A 1 230 ? 10.496 4.386 -23.278 1.00 95.19 230 PRO A C 1
ATOM 1743 O O . PRO A 1 230 ? 9.607 3.540 -23.217 1.00 95.19 230 PRO A O 1
ATOM 1746 N N . LEU A 1 231 ? 10.472 5.473 -22.513 1.00 95.69 231 LEU A N 1
ATOM 1747 C CA . LEU A 1 231 ? 9.428 5.814 -21.560 1.00 95.69 231 LEU A CA 1
ATOM 1748 C C . LEU A 1 231 ? 8.762 7.119 -21.979 1.00 95.69 231 LEU A C 1
ATOM 1750 O O . LEU A 1 231 ? 9.430 8.125 -22.186 1.00 95.69 231 LEU A O 1
ATOM 1754 N N . ARG A 1 232 ? 7.431 7.116 -22.035 1.00 95.25 232 ARG A N 1
ATOM 1755 C CA . ARG A 1 232 ? 6.629 8.321 -22.235 1.00 95.25 232 ARG A CA 1
ATOM 1756 C C . ARG A 1 232 ? 5.954 8.711 -20.930 1.00 95.25 232 ARG A C 1
ATOM 1758 O O . ARG A 1 232 ? 5.133 7.945 -20.430 1.00 95.25 232 ARG A O 1
ATOM 1765 N N . LEU A 1 233 ? 6.254 9.900 -20.416 1.00 97.31 233 LEU A N 1
ATOM 1766 C CA . LEU A 1 233 ? 5.508 10.501 -19.310 1.00 97.31 233 LEU A CA 1
ATOM 1767 C C . LEU A 1 233 ? 4.076 10.811 -19.767 1.00 97.31 233 LEU A C 1
ATOM 1769 O O . LEU A 1 233 ? 3.874 11.599 -20.688 1.00 97.31 233 LEU A O 1
ATOM 1773 N N . GLU A 1 234 ? 3.084 10.168 -19.152 1.00 96.81 234 GLU A N 1
ATOM 1774 C CA . GLU A 1 234 ? 1.669 10.374 -19.482 1.00 96.81 234 GLU A CA 1
ATOM 1775 C C . GLU A 1 234 ? 1.017 11.423 -18.587 1.00 96.81 234 GLU A C 1
ATOM 1777 O O . GLU A 1 234 ? 0.170 12.189 -19.043 1.00 96.81 234 GLU A O 1
ATOM 1782 N N . LYS A 1 235 ? 1.363 11.423 -17.296 1.00 96.69 235 LYS A N 1
ATOM 1783 C CA . LYS A 1 235 ? 0.812 12.356 -16.309 1.00 96.69 235 LYS A CA 1
ATOM 1784 C C . LYS A 1 235 ? 1.640 12.389 -15.033 1.00 96.69 235 LYS A C 1
ATOM 1786 O O . LYS A 1 235 ? 2.282 11.403 -14.668 1.00 96.69 235 LYS A O 1
ATOM 1791 N N . VAL A 1 236 ? 1.525 13.510 -14.330 1.00 98.25 236 VAL A N 1
ATOM 1792 C CA . VAL A 1 236 ? 2.021 13.707 -12.967 1.00 98.25 236 VAL A CA 1
ATOM 1793 C C . VAL A 1 236 ? 0.863 14.185 -12.098 1.00 98.25 236 VAL A C 1
ATOM 1795 O O . VAL A 1 236 ? 0.095 15.050 -12.516 1.00 98.25 236 VAL A O 1
ATOM 1798 N N . LEU A 1 237 ? 0.709 13.597 -10.914 1.00 96.44 237 LEU A N 1
ATOM 1799 C CA . LEU A 1 237 ? -0.396 13.854 -9.992 1.00 96.44 237 LEU A CA 1
ATOM 1800 C C . LEU A 1 237 ? 0.149 14.159 -8.596 1.00 96.44 237 LEU A C 1
ATOM 1802 O O . LEU A 1 237 ? 0.998 13.428 -8.094 1.00 96.44 237 LEU A O 1
ATOM 1806 N N . GLU A 1 238 ? -0.367 15.203 -7.952 1.00 94.88 238 GLU A N 1
ATOM 1807 C CA . GLU A 1 238 ? -0.195 15.402 -6.511 1.00 94.88 238 GLU A CA 1
ATOM 1808 C C . GLU A 1 238 ? -1.228 14.560 -5.758 1.00 94.88 238 GLU A C 1
ATOM 1810 O O . GLU A 1 238 ? -2.422 14.572 -6.074 1.00 94.88 238 GLU A O 1
ATOM 1815 N N . MET A 1 239 ? -0.771 13.827 -4.749 1.00 90.62 239 MET A N 1
ATOM 1816 C CA . MET A 1 239 ? -1.628 12.980 -3.935 1.00 90.62 239 MET A CA 1
ATOM 1817 C C . MET A 1 239 ? -2.282 13.803 -2.819 1.00 90.62 239 MET A C 1
ATOM 1819 O O . MET A 1 239 ? -1.587 14.503 -2.076 1.00 90.62 239 MET A O 1
ATOM 1823 N N . PRO A 1 240 ? -3.616 13.734 -2.651 1.00 83.88 240 PRO A N 1
ATOM 1824 C CA . PRO A 1 240 ? -4.294 14.516 -1.634 1.00 83.88 240 PRO A CA 1
ATOM 1825 C C . PRO A 1 240 ? -3.904 14.030 -0.241 1.00 83.88 240 PRO A C 1
ATOM 1827 O O . PRO A 1 240 ? -3.966 12.843 0.075 1.00 83.88 240 PRO A O 1
ATOM 1830 N N . THR A 1 241 ? -3.598 14.972 0.642 1.00 80.25 241 THR A N 1
ATOM 1831 C CA . THR A 1 241 ? -3.428 14.645 2.054 1.00 80.25 241 THR A CA 1
ATOM 1832 C C . THR A 1 241 ? -4.785 14.403 2.718 1.00 80.25 241 THR A C 1
ATOM 1834 O O . THR A 1 241 ? -5.776 15.093 2.460 1.00 80.25 241 THR A O 1
ATOM 1837 N N . THR A 1 242 ? -4.851 13.416 3.610 1.00 70.94 242 THR A N 1
ATOM 1838 C CA . THR A 1 242 ? -6.028 13.147 4.440 1.00 70.94 242 THR A CA 1
ATOM 1839 C C . THR A 1 242 ? -5.758 13.476 5.904 1.00 70.94 242 THR A C 1
ATOM 1841 O O . THR A 1 242 ? -4.636 13.401 6.405 1.00 70.94 242 THR A O 1
ATOM 1844 N N . SER A 1 243 ? -6.817 13.865 6.612 1.00 65.12 243 SER A N 1
ATOM 1845 C CA . SER A 1 243 ? -6.758 14.150 8.046 1.00 65.12 243 SER A CA 1
ATOM 1846 C C . SER A 1 243 ? -7.236 12.930 8.826 1.00 65.12 243 SER A C 1
ATOM 1848 O O . SER A 1 243 ? -8.412 12.572 8.797 1.00 65.12 243 SER A O 1
ATOM 1850 N N . THR A 1 244 ? -6.323 12.305 9.563 1.00 63.47 244 THR A N 1
ATOM 1851 C CA . THR A 1 244 ? -6.638 11.220 10.498 1.00 63.47 244 THR A CA 1
ATOM 1852 C C . THR A 1 244 ? -6.923 11.816 11.879 1.00 63.47 244 THR A C 1
ATOM 1854 O O . THR A 1 244 ? -6.228 12.727 12.328 1.00 63.47 244 THR A O 1
ATOM 1857 N N . ALA A 1 245 ? -7.930 11.314 12.592 1.00 61.69 245 ALA A N 1
ATOM 1858 C CA . ALA A 1 245 ? -8.220 11.740 13.962 1.00 61.69 245 ALA A CA 1
ATOM 1859 C C . ALA A 1 245 ? -8.253 10.542 14.914 1.00 61.69 245 ALA A C 1
ATOM 1861 O O . ALA A 1 245 ? -8.717 9.459 14.548 1.00 61.69 245 ALA A O 1
ATOM 1862 N N . ASP A 1 246 ? -7.824 10.758 16.159 1.00 57.38 246 ASP A N 1
ATOM 1863 C CA . ASP A 1 246 ? -7.926 9.755 17.217 1.00 57.38 246 ASP A CA 1
ATOM 1864 C C . ASP A 1 246 ? -9.384 9.279 17.374 1.00 57.38 246 ASP A C 1
ATOM 1866 O O . ASP A 1 246 ? -10.338 10.063 17.362 1.00 57.38 246 ASP A O 1
ATOM 1870 N N . GLY A 1 247 ? -9.566 7.962 17.502 1.00 58.03 247 GLY A N 1
ATOM 1871 C CA . GLY A 1 247 ? -10.887 7.342 17.648 1.00 58.03 247 GLY A CA 1
ATOM 1872 C C . GLY A 1 247 ? -11.618 7.045 16.331 1.00 58.03 247 GLY A C 1
ATOM 1873 O O . GLY A 1 247 ? -12.743 6.538 16.372 1.00 58.03 247 GLY A O 1
ATOM 1874 N N . VAL A 1 248 ? -11.003 7.307 15.176 1.00 62.22 248 VAL A N 1
ATOM 1875 C CA . VAL A 1 248 ? -11.501 6.886 13.858 1.00 62.22 248 VAL A CA 1
ATOM 1876 C C . VAL A 1 248 ? -10.979 5.487 13.521 1.00 62.22 248 VAL A C 1
ATOM 1878 O O . VAL A 1 248 ? -9.802 5.207 13.718 1.00 62.22 248 VAL A O 1
ATOM 1881 N N . ARG A 1 249 ? -11.862 4.619 13.009 1.00 65.06 249 ARG A N 1
ATOM 1882 C CA . ARG A 1 249 ? -11.541 3.225 12.659 1.00 65.06 249 ARG A CA 1
ATOM 1883 C C . ARG A 1 249 ? -10.524 3.129 11.509 1.00 65.06 249 ARG A C 1
ATOM 1885 O O . ARG A 1 249 ? -9.581 2.356 11.598 1.00 65.06 249 ARG A O 1
ATOM 1892 N N . ASP A 1 250 ? -10.698 3.963 10.482 1.00 66.31 250 ASP A N 1
ATOM 1893 C CA . ASP A 1 250 ? -9.998 3.869 9.194 1.00 66.31 250 ASP A CA 1
ATOM 1894 C C . ASP A 1 250 ? -9.434 5.232 8.747 1.00 66.31 250 ASP A C 1
ATOM 1896 O O . ASP A 1 250 ? -9.679 5.680 7.636 1.00 66.31 250 ASP A O 1
ATOM 1900 N N . GLY A 1 251 ? -8.709 5.949 9.612 1.00 60.91 251 GLY A N 1
ATOM 1901 C CA . GLY A 1 251 ? -8.321 7.349 9.359 1.00 60.91 251 GLY A CA 1
ATOM 1902 C C . GLY A 1 251 ? -7.499 7.634 8.087 1.00 60.91 251 GLY A C 1
ATOM 1903 O O . GLY A 1 251 ? -7.282 8.800 7.796 1.00 60.91 251 GLY A O 1
ATOM 1904 N N . GLY A 1 252 ? -7.036 6.619 7.350 1.00 63.78 252 GLY A N 1
ATOM 1905 C CA . GLY A 1 252 ? -6.219 6.754 6.136 1.00 63.78 252 GLY A CA 1
ATOM 1906 C C . GLY A 1 252 ? -6.906 6.324 4.834 1.00 63.78 252 GLY A C 1
ATOM 1907 O O . GLY A 1 252 ? -6.214 6.105 3.846 1.00 63.78 252 GLY A O 1
ATOM 1908 N N . CYS A 1 253 ? -8.233 6.150 4.813 1.00 66.56 253 CYS A N 1
ATOM 1909 C CA . CYS A 1 253 ? -8.974 5.716 3.618 1.00 66.56 253 CYS A CA 1
ATOM 1910 C C . CYS A 1 253 ? -9.322 6.849 2.630 1.00 66.56 253 CYS A C 1
ATOM 1912 O O . CYS A 1 253 ? -10.162 6.657 1.754 1.00 66.56 253 CYS A O 1
ATOM 1914 N N . GLY A 1 254 ? -8.693 8.020 2.762 1.00 73.94 254 GLY A N 1
ATOM 1915 C CA . GLY A 1 254 ? -8.936 9.176 1.900 1.00 73.94 254 GLY A CA 1
ATOM 1916 C C . GLY A 1 254 ? -10.166 9.994 2.297 1.00 73.94 254 GLY A C 1
ATOM 1917 O O . GLY A 1 254 ? -10.927 9.641 3.199 1.00 73.94 254 GLY A O 1
ATOM 1918 N N . GLY A 1 255 ? -10.345 11.133 1.624 1.00 77.88 255 GLY A N 1
ATOM 1919 C CA . GLY A 1 255 ? -11.420 12.083 1.913 1.00 77.88 255 GLY A CA 1
ATOM 1920 C C . GLY A 1 255 ? -11.240 12.852 3.230 1.00 77.88 255 GLY A C 1
ATOM 1921 O O . GLY A 1 255 ? -10.207 12.775 3.903 1.00 77.88 255 GLY A O 1
ATOM 1922 N N . ARG A 1 256 ? -12.263 13.639 3.592 1.00 77.88 256 ARG A N 1
ATOM 1923 C CA . ARG A 1 256 ? -12.307 14.425 4.835 1.00 77.88 256 ARG A CA 1
ATOM 1924 C C . ARG A 1 256 ? -13.358 13.857 5.777 1.00 77.88 256 ARG A C 1
ATOM 1926 O O . ARG A 1 256 ? -14.511 13.697 5.393 1.00 77.88 256 ARG A O 1
ATOM 1933 N N . HIS A 1 257 ? -12.981 13.597 7.023 1.00 78.62 257 HIS A N 1
ATOM 1934 C CA . HIS A 1 257 ? -13.903 13.068 8.026 1.00 78.62 257 HIS A CA 1
ATOM 1935 C C . HIS A 1 257 ? -14.793 14.177 8.592 1.00 78.62 257 HIS A C 1
ATOM 1937 O O . HIS A 1 257 ? -14.304 15.263 8.896 1.00 78.62 257 HIS A O 1
ATOM 1943 N N . TRP A 1 258 ? -16.077 13.885 8.805 1.00 84.94 258 TRP A N 1
ATOM 1944 C CA . TRP A 1 258 ? -17.039 14.803 9.420 1.00 84.94 258 TRP A CA 1
ATOM 1945 C C . TRP A 1 258 ? -17.604 14.214 10.712 1.00 84.94 258 TRP A C 1
ATOM 1947 O O . TRP A 1 258 ? -17.883 13.019 10.801 1.00 84.94 258 TRP A O 1
ATOM 1957 N N . ASP A 1 259 ? -17.763 15.056 11.730 1.00 84.06 259 ASP A N 1
ATOM 1958 C CA . ASP A 1 259 ? -18.603 14.745 12.881 1.00 84.06 259 ASP A CA 1
ATOM 1959 C C . ASP A 1 259 ? -20.047 15.114 12.536 1.00 84.06 259 ASP A C 1
ATOM 1961 O O . ASP A 1 259 ? -20.336 16.288 12.302 1.00 84.06 259 ASP A O 1
ATOM 1965 N N . VAL A 1 260 ? -20.933 14.115 12.554 1.00 89.00 260 VAL A N 1
ATOM 1966 C CA . VAL A 1 260 ? -22.389 14.285 12.467 1.00 89.00 260 VAL A CA 1
ATOM 1967 C C . VAL A 1 260 ? -22.995 13.793 13.776 1.00 89.00 260 VAL A C 1
ATOM 1969 O O . VAL A 1 260 ? -22.950 12.599 14.075 1.00 89.00 260 VAL A O 1
ATOM 1972 N N . LYS A 1 261 ? -23.479 14.714 14.612 1.00 89.56 261 LYS A N 1
ATOM 1973 C CA . LYS A 1 261 ? -24.021 14.402 15.945 1.00 89.56 261 LYS A CA 1
ATOM 1974 C C . LYS A 1 261 ? -25.238 15.260 16.232 1.00 89.56 261 LYS A C 1
ATOM 1976 O O . LYS A 1 261 ? -25.213 16.453 15.975 1.00 89.56 261 LYS A O 1
ATOM 1981 N N . ILE A 1 262 ? -26.259 14.670 16.837 1.00 91.94 262 ILE A N 1
ATOM 1982 C CA . ILE A 1 262 ? -27.381 15.417 17.407 1.00 91.94 262 ILE A CA 1
ATOM 1983 C C . ILE A 1 262 ? -27.078 15.605 18.894 1.00 91.94 262 ILE A C 1
ATOM 1985 O O . ILE A 1 262 ? -26.814 14.630 19.598 1.00 91.94 262 ILE A O 1
ATOM 1989 N N . ILE A 1 263 ? -27.056 16.851 19.359 1.00 87.69 263 ILE A N 1
ATOM 1990 C CA . ILE A 1 263 ? -26.722 17.224 20.735 1.00 87.69 263 ILE A CA 1
ATOM 1991 C C . ILE A 1 263 ? -27.874 18.051 21.292 1.00 87.69 263 ILE A C 1
ATOM 1993 O O . ILE A 1 263 ? -28.292 19.015 20.666 1.00 87.69 263 ILE A O 1
ATOM 1997 N N . LYS A 1 264 ? -28.358 17.711 22.487 1.00 87.56 264 LYS A N 1
ATOM 1998 C CA . LYS A 1 264 ? -29.223 18.606 23.263 1.00 87.56 264 LYS A CA 1
ATOM 1999 C C . LYS A 1 264 ? -28.327 19.535 24.091 1.00 87.56 264 LYS A C 1
ATOM 2001 O O . LYS A 1 264 ? -27.606 19.024 24.955 1.00 87.56 264 LYS A O 1
ATOM 2006 N N . PRO A 1 265 ? -28.282 20.850 23.813 1.00 80.62 265 PRO A N 1
ATOM 2007 C CA . PRO A 1 265 ? -27.470 21.781 24.592 1.00 80.62 265 PRO A CA 1
ATOM 2008 C C . PRO A 1 265 ? -27.913 21.770 26.055 1.00 80.62 265 PRO A C 1
ATOM 2010 O O . PRO A 1 265 ? -29.105 21.692 26.337 1.00 80.62 265 PRO A O 1
ATOM 2013 N N . LYS A 1 266 ? -26.987 21.862 27.011 1.00 78.31 266 LYS A N 1
ATOM 2014 C CA . LYS A 1 266 ? -27.396 22.070 28.406 1.00 78.31 266 LYS A CA 1
ATOM 2015 C C . LYS A 1 266 ? -27.988 23.485 28.519 1.00 78.31 266 LYS A C 1
ATOM 2017 O O . LYS A 1 266 ? -27.367 24.396 27.967 1.00 78.31 266 LYS A O 1
ATOM 2022 N N . PRO A 1 267 ? -29.140 23.688 29.187 1.00 69.88 267 PRO A N 1
ATOM 2023 C CA . PRO A 1 267 ? -29.648 25.035 29.423 1.00 69.88 267 PRO A CA 1
ATOM 2024 C C . PRO A 1 267 ? -28.570 25.856 30.136 1.00 69.88 267 PRO A C 1
ATOM 2026 O O . PRO A 1 267 ? -27.872 25.337 31.016 1.00 69.88 267 PRO A O 1
ATOM 2029 N N . ALA A 1 268 ? -28.390 27.105 29.703 1.00 66.44 268 ALA A N 1
ATOM 2030 C CA . ALA A 1 268 ? -27.454 28.019 30.339 1.00 66.44 268 ALA A CA 1
ATOM 2031 C C . ALA A 1 268 ? -27.826 28.134 31.823 1.00 66.44 268 ALA A C 1
ATOM 2033 O O . ALA A 1 268 ? -28.993 28.330 32.163 1.00 66.44 268 ALA A O 1
ATOM 2034 N N . ARG A 1 269 ? -26.849 27.957 32.717 1.00 59.22 269 ARG A N 1
ATOM 2035 C CA . ARG A 1 269 ? -27.047 28.307 34.124 1.00 59.22 269 ARG A CA 1
ATOM 2036 C C . ARG A 1 269 ? -27.149 29.828 34.140 1.00 59.22 269 ARG A C 1
ATOM 2038 O O . ARG A 1 269 ? -26.211 30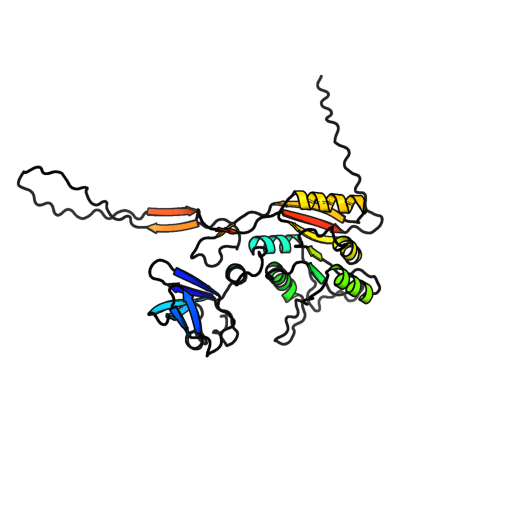.462 33.667 1.00 59.22 269 ARG A O 1
ATOM 2045 N N . ALA A 1 270 ? -28.276 30.368 34.605 1.00 55.06 270 ALA A N 1
ATOM 2046 C CA . ALA A 1 270 ? -28.399 31.794 34.875 1.00 55.06 270 ALA A CA 1
ATOM 2047 C C . ALA A 1 270 ? -27.167 32.216 35.686 1.00 55.06 270 ALA A C 1
ATOM 2049 O O . ALA A 1 270 ? -26.856 31.597 36.709 1.00 55.06 270 ALA A O 1
ATOM 2050 N N . GLU A 1 271 ? -26.402 33.149 35.131 1.00 47.44 271 GLU A N 1
ATOM 2051 C CA . GLU A 1 271 ? -25.298 33.787 35.832 1.00 47.44 271 GLU A CA 1
ATOM 2052 C C . GLU A 1 271 ? -25.870 34.417 37.105 1.00 47.44 271 GLU A C 1
ATOM 2054 O O . GLU A 1 271 ? -27.009 34.881 37.108 1.00 47.44 271 GLU A O 1
ATOM 2059 N N . GLU A 1 272 ? -25.121 34.307 38.198 1.00 45.09 272 GLU A N 1
ATOM 2060 C CA . GLU A 1 272 ? -25.511 34.747 39.535 1.00 45.09 272 GLU A CA 1
ATOM 2061 C C . GLU A 1 272 ? -26.031 36.192 39.475 1.00 45.09 272 GLU A C 1
ATOM 2063 O O . GLU A 1 272 ? -25.269 37.120 39.210 1.00 45.09 272 GLU A O 1
ATOM 2068 N N . GLU A 1 273 ? -27.342 36.366 39.669 1.00 42.94 273 GLU A N 1
ATOM 2069 C CA . GLU A 1 273 ? -27.947 37.676 39.885 1.00 42.94 273 GLU A CA 1
ATOM 2070 C C . GLU A 1 273 ? -27.333 38.263 41.161 1.00 42.94 273 GLU A C 1
ATOM 2072 O O . GLU A 1 273 ? -27.448 37.688 42.247 1.00 42.94 273 GLU A O 1
ATOM 2077 N N . GLU A 1 274 ? -26.636 39.392 41.007 1.00 41.22 274 GLU A N 1
ATOM 2078 C CA . GLU A 1 274 ? -26.291 40.281 42.112 1.00 41.22 274 GLU A CA 1
ATOM 2079 C C . GLU A 1 274 ? -27.540 40.572 42.955 1.00 41.22 274 GLU A C 1
ATOM 2081 O O . GLU A 1 274 ? -28.637 40.776 42.432 1.00 41.22 274 GLU A O 1
ATOM 2086 N N . GLU A 1 275 ? -27.340 40.591 44.273 1.00 40.88 275 GLU A N 1
ATOM 2087 C CA . GLU A 1 275 ? -28.343 40.883 45.293 1.00 40.88 275 GLU A CA 1
ATOM 2088 C C . GLU A 1 275 ? -29.265 42.054 44.912 1.00 40.88 275 GLU A C 1
ATOM 2090 O O . GLU A 1 275 ? -28.859 43.216 44.907 1.00 40.88 275 GLU A O 1
ATOM 2095 N N . VAL A 1 276 ? -30.553 41.764 44.727 1.00 32.25 276 VAL A N 1
ATOM 2096 C CA . VAL A 1 276 ? -31.622 42.732 44.983 1.00 32.25 276 VAL A CA 1
ATOM 2097 C C . VAL A 1 276 ? -32.625 42.078 45.920 1.00 32.25 276 VAL A C 1
ATOM 2099 O O . VAL A 1 276 ? -33.340 41.142 45.577 1.00 32.25 276 VAL A O 1
ATOM 2102 N N . THR A 1 277 ? -32.641 42.579 47.150 1.00 37.75 277 THR A N 1
ATOM 2103 C CA . THR A 1 277 ? -33.625 42.264 48.182 1.00 37.75 277 THR A CA 1
ATOM 2104 C C . THR A 1 277 ? -35.027 42.671 47.729 1.00 37.75 277 THR A C 1
ATOM 2106 O O . THR A 1 277 ? -35.267 43.849 47.460 1.00 37.75 277 THR A O 1
ATOM 2109 N N . GLY A 1 278 ? -35.965 41.728 47.724 1.00 33.53 278 GLY A N 1
ATOM 2110 C CA . GLY A 1 278 ? -37.388 42.002 47.548 1.00 33.53 278 GLY A CA 1
ATOM 2111 C C . GLY A 1 278 ? -38.193 40.711 47.565 1.00 33.53 278 GLY A C 1
ATOM 2112 O O . GLY A 1 278 ? -38.042 39.878 46.680 1.00 33.53 278 GLY A O 1
ATOM 2113 N N . GLU A 1 279 ? -38.986 40.533 48.616 1.00 41.25 279 GLU A N 1
ATOM 2114 C CA . GLU A 1 279 ? -39.852 39.380 48.855 1.00 41.25 279 GLU A CA 1
ATOM 2115 C C . GLU A 1 279 ? -40.948 39.237 47.778 1.00 41.25 279 GLU A C 1
ATOM 2117 O O . GLU A 1 279 ? -41.348 40.213 47.146 1.00 41.25 279 GLU A O 1
ATOM 2122 N N . ASP A 1 280 ? -41.446 38.003 47.648 1.00 36.78 280 ASP A N 1
ATOM 2123 C CA . ASP A 1 280 ? -42.611 37.550 46.873 1.00 36.78 280 ASP A CA 1
ATOM 2124 C C . ASP A 1 280 ? -42.442 37.314 45.360 1.00 36.78 280 ASP A C 1
ATOM 2126 O O . ASP A 1 280 ? -42.668 38.187 44.530 1.00 36.78 280 ASP A O 1
ATOM 2130 N N . ALA A 1 281 ? -42.215 36.047 44.991 1.00 35.09 281 ALA A N 1
ATOM 2131 C CA . ALA A 1 281 ? -43.194 35.262 44.225 1.00 35.09 281 ALA A CA 1
ATOM 2132 C C . ALA A 1 281 ? -42.654 33.858 43.914 1.00 35.09 281 ALA A C 1
ATOM 2134 O O . ALA A 1 281 ? -41.595 33.682 43.319 1.00 35.09 281 ALA A O 1
ATOM 2135 N N . ALA A 1 282 ? -43.436 32.843 44.274 1.00 47.59 282 ALA A N 1
ATOM 2136 C CA . ALA A 1 282 ? -43.272 31.492 43.765 1.00 47.59 282 ALA A CA 1
ATOM 2137 C C . ALA A 1 282 ? -43.496 31.472 42.243 1.00 47.59 282 ALA A C 1
ATOM 2139 O O . ALA A 1 282 ? -44.585 31.795 41.769 1.00 47.59 282 ALA A O 1
ATOM 2140 N N . CYS A 1 283 ? -42.494 31.037 41.485 1.00 32.66 283 CYS A N 1
ATOM 2141 C CA . CYS A 1 283 ? -42.643 30.667 40.082 1.00 32.66 283 CYS A CA 1
ATOM 2142 C C . CYS A 1 283 ? -41.792 29.427 39.774 1.00 32.66 283 CYS A C 1
ATOM 2144 O O . CYS A 1 283 ? -40.655 29.496 39.320 1.00 32.66 283 CYS A O 1
ATOM 2146 N N . ASP A 1 284 ? -42.390 28.265 40.029 1.00 44.94 284 ASP A N 1
ATOM 2147 C CA . ASP A 1 284 ? -41.952 26.978 39.493 1.00 44.94 284 ASP A CA 1
ATOM 2148 C C . ASP A 1 284 ? -42.355 26.935 38.004 1.00 44.94 284 ASP A C 1
ATOM 2150 O O . ASP A 1 284 ? -43.463 26.537 37.638 1.00 44.94 284 ASP A O 1
ATOM 2154 N N . GLY A 1 285 ? -41.506 27.503 37.144 1.00 40.41 285 GLY A N 1
ATOM 2155 C CA . GLY A 1 285 ? -41.666 27.474 35.689 1.00 40.41 285 GLY A CA 1
ATOM 2156 C C . GLY A 1 285 ? -40.961 26.250 35.090 1.00 40.41 285 GLY A C 1
ATOM 2157 O O . GLY A 1 285 ? -39.841 25.943 35.502 1.00 40.41 285 GLY A O 1
ATOM 2158 N N . PRO A 1 286 ? -41.559 25.537 34.115 1.00 43.00 286 PRO A N 1
ATOM 2159 C CA . PRO A 1 286 ? -40.941 24.350 33.540 1.00 43.00 286 PRO A CA 1
ATOM 2160 C C . PRO A 1 286 ? -39.649 24.745 32.822 1.00 43.00 286 PRO A C 1
ATOM 2162 O O . PRO A 1 286 ? -39.648 25.644 31.980 1.00 43.00 286 PRO A O 1
ATOM 2165 N N . ALA A 1 287 ? -38.550 24.063 33.153 1.00 51.44 287 ALA A N 1
ATOM 2166 C CA . ALA A 1 287 ? -37.286 24.200 32.444 1.00 51.44 287 ALA A CA 1
ATOM 2167 C C . ALA A 1 287 ? -37.538 24.022 30.940 1.00 51.44 287 ALA A C 1
ATOM 2169 O O . ALA A 1 287 ? -37.977 22.959 30.501 1.00 51.44 287 ALA A O 1
ATOM 2170 N N . THR A 1 288 ? -37.300 25.073 30.158 1.00 57.62 288 THR A N 1
ATOM 2171 C CA . THR A 1 288 ? -37.425 25.045 28.703 1.00 57.62 288 THR A CA 1
ATOM 2172 C C . THR A 1 288 ? -36.474 23.985 28.154 1.00 57.62 288 THR A C 1
ATOM 2174 O O . THR A 1 288 ? -35.252 24.122 28.235 1.00 57.62 288 THR A O 1
ATOM 2177 N N . GLU A 1 289 ? -37.030 22.883 27.640 1.00 60.53 289 GLU A N 1
ATOM 2178 C CA . GLU A 1 289 ? -36.241 21.869 26.945 1.00 60.53 289 GLU A CA 1
ATOM 2179 C C . GLU A 1 289 ? -35.537 22.535 25.761 1.00 60.53 289 GLU A C 1
ATOM 2181 O O . GLU A 1 289 ? -36.170 23.108 24.877 1.00 60.53 289 GLU A O 1
ATOM 2186 N N . SER A 1 290 ? -34.208 22.485 25.756 1.00 70.88 290 SER A N 1
ATOM 2187 C CA . SER A 1 290 ? -33.412 22.992 24.649 1.00 70.88 290 SER A CA 1
ATOM 2188 C C . SER A 1 290 ? -33.647 22.139 23.402 1.00 70.88 290 SER A C 1
ATOM 2190 O O . SER A 1 290 ? -33.568 20.904 23.441 1.00 70.88 290 SER A O 1
ATOM 2192 N N . GLU A 1 291 ? -33.916 22.798 22.273 1.00 82.75 291 GLU A N 1
ATOM 2193 C CA . GLU A 1 291 ? -34.076 22.100 21.002 1.00 82.75 291 GLU A CA 1
ATOM 2194 C C . GLU A 1 291 ? -32.779 21.356 20.629 1.00 82.75 291 GLU A C 1
ATOM 2196 O O . GLU A 1 291 ? -31.671 21.877 20.817 1.00 82.75 291 GLU A O 1
ATOM 2201 N N . PRO A 1 292 ? -32.878 20.113 20.123 1.00 87.19 292 PRO A N 1
ATOM 2202 C CA . PRO A 1 292 ? -31.713 19.351 19.706 1.00 87.19 292 PRO A CA 1
ATOM 2203 C C . PRO A 1 292 ? -31.025 20.038 18.521 1.00 87.19 292 PRO A C 1
ATOM 2205 O O . PRO A 1 292 ? -31.616 20.239 17.464 1.00 87.19 292 PRO A O 1
ATOM 2208 N N . VAL A 1 293 ? -29.739 20.337 18.680 1.00 89.81 293 VAL A N 1
ATOM 2209 C CA . VAL A 1 293 ? -28.896 20.940 17.647 1.00 89.81 293 VAL A CA 1
ATOM 2210 C C . VAL A 1 293 ? -28.130 19.849 16.909 1.00 89.81 293 VAL A C 1
ATOM 2212 O O . VAL A 1 293 ? -27.581 18.925 17.518 1.00 89.81 293 VAL A O 1
ATOM 2215 N N . VAL A 1 294 ? -28.044 19.966 15.585 1.00 93.00 294 VAL A N 1
ATOM 2216 C CA . VAL A 1 294 ? -27.219 19.081 14.758 1.00 93.00 294 VAL A CA 1
ATOM 2217 C C . VAL A 1 294 ? -25.835 19.700 14.569 1.00 93.00 294 VAL A C 1
ATOM 2219 O O . VAL A 1 294 ? -25.687 20.791 14.028 1.00 93.00 294 VAL A O 1
ATOM 2222 N N . VAL A 1 295 ? -24.798 18.986 14.992 1.00 89.94 295 VAL A N 1
ATOM 2223 C CA . VAL A 1 295 ? -23.397 19.299 14.706 1.00 89.94 295 VAL A CA 1
ATOM 2224 C C . VAL A 1 295 ? -22.992 18.574 13.431 1.00 89.94 295 VAL A C 1
ATOM 2226 O O . VAL A 1 295 ? -23.011 17.346 13.401 1.00 89.94 295 VAL A O 1
ATOM 2229 N N . MET A 1 296 ? -22.598 19.339 12.412 1.00 92.94 296 MET A N 1
ATOM 2230 C CA . MET A 1 296 ? -22.068 18.860 11.131 1.00 92.94 296 MET A CA 1
ATOM 2231 C C . MET A 1 296 ? -20.795 19.639 10.821 1.00 92.94 296 MET A C 1
ATOM 2233 O O . MET A 1 296 ? -20.850 20.732 10.265 1.00 92.94 296 MET A O 1
ATOM 2237 N N . ARG A 1 297 ? -19.637 19.125 11.236 1.00 88.38 297 ARG A N 1
ATOM 2238 C CA . ARG A 1 297 ? -18.368 19.835 11.022 1.00 88.38 297 ARG A CA 1
ATOM 2239 C C . ARG A 1 297 ? -17.250 18.897 10.595 1.00 88.38 297 ARG A C 1
ATOM 2241 O O . ARG A 1 297 ? -17.193 17.773 11.104 1.00 88.38 297 ARG A O 1
ATOM 2248 N N . PRO A 1 298 ? -16.339 19.342 9.714 1.00 84.62 298 PRO A N 1
ATOM 2249 C CA . PRO A 1 298 ? -15.162 18.560 9.392 1.00 84.62 298 PRO A CA 1
ATOM 2250 C C . PRO A 1 298 ? -14.313 18.382 10.649 1.00 84.62 298 PRO A C 1
ATOM 2252 O O . PRO A 1 298 ? -14.158 19.297 11.463 1.00 84.62 298 PRO A O 1
ATOM 2255 N N . LYS A 1 299 ? -13.729 17.199 10.800 1.00 76.50 299 LYS A N 1
ATOM 2256 C CA . LYS A 1 299 ? -12.681 16.982 11.787 1.00 76.50 299 LYS A CA 1
ATOM 2257 C C . LYS A 1 299 ? -11.445 17.762 11.341 1.00 76.50 299 LYS A C 1
ATOM 2259 O O . LYS A 1 299 ? -11.007 17.656 10.198 1.00 76.50 299 LYS A O 1
ATOM 2264 N N . VAL A 1 300 ? -10.925 18.584 12.245 1.00 67.88 300 VAL A N 1
ATOM 2265 C CA . VAL A 1 300 ? -9.742 19.432 12.055 1.00 67.88 300 VAL A CA 1
ATOM 2266 C C . VAL A 1 300 ? -8.784 19.218 13.227 1.00 67.88 300 VAL A C 1
ATOM 2268 O O . VAL A 1 300 ? -9.223 18.822 14.306 1.00 67.88 300 VAL A O 1
ATOM 2271 N N . GLY A 1 301 ? -7.484 19.449 13.021 1.00 58.34 301 GLY A N 1
ATOM 2272 C CA . GLY A 1 301 ? -6.468 19.318 14.078 1.00 58.34 301 GLY A CA 1
ATOM 2273 C C . GLY A 1 301 ? -6.009 17.884 14.379 1.00 58.34 301 GLY A C 1
ATOM 2274 O O . GLY A 1 301 ? -5.508 17.619 15.467 1.00 58.34 301 GLY A O 1
ATOM 2275 N N . GLY A 1 302 ? -6.212 16.954 13.441 1.00 64.31 302 GLY A N 1
ATOM 2276 C CA . GLY A 1 302 ? -5.688 15.586 13.505 1.00 64.31 302 GLY A CA 1
ATOM 2277 C C . GLY A 1 302 ? -4.275 15.439 12.916 1.00 64.31 302 GLY A C 1
ATOM 2278 O O . GLY A 1 302 ? -3.632 16.435 12.591 1.00 64.31 302 GLY A O 1
ATOM 2279 N N . ARG A 1 303 ? -3.789 14.199 12.742 1.00 66.31 303 ARG A N 1
ATOM 2280 C CA . ARG A 1 303 ? -2.531 13.939 12.012 1.00 66.31 303 ARG A CA 1
ATOM 2281 C C . ARG A 1 303 ? -2.799 13.959 10.511 1.00 66.31 303 ARG A C 1
ATOM 2283 O O . ARG A 1 303 ? -3.807 13.407 10.069 1.00 66.31 303 ARG A O 1
ATOM 2290 N N . VAL A 1 304 ? -1.879 14.529 9.744 1.00 70.12 304 VAL A N 1
ATOM 2291 C CA . VAL A 1 304 ? -1.896 14.445 8.281 1.00 70.12 304 VAL A CA 1
ATOM 2292 C C . VAL A 1 304 ? -1.333 13.088 7.855 1.00 70.12 304 VAL A C 1
ATOM 2294 O O . VAL A 1 304 ? -0.335 12.623 8.406 1.00 70.12 304 VAL A O 1
ATOM 2297 N N . ALA A 1 305 ? -2.010 12.438 6.919 1.00 72.19 305 ALA A N 1
ATOM 2298 C CA . ALA A 1 305 ? -1.611 11.186 6.299 1.00 72.19 305 ALA A CA 1
ATOM 2299 C C . ALA A 1 305 ? -1.664 11.324 4.776 1.00 72.19 305 ALA A C 1
ATOM 2301 O O . ALA A 1 305 ? -2.471 12.087 4.250 1.00 72.19 305 ALA A O 1
ATOM 2302 N N . GLY A 1 306 ? -0.825 10.556 4.095 1.00 76.62 306 GLY A N 1
ATOM 2303 C CA . GLY A 1 306 ? -0.674 10.590 2.645 1.00 76.62 306 GLY A CA 1
ATOM 2304 C C . GLY A 1 306 ? 0.092 11.807 2.141 1.00 76.62 306 GLY A C 1
ATOM 2305 O O . GLY A 1 306 ? 0.683 12.555 2.928 1.00 76.62 306 GLY A O 1
ATOM 2306 N N . GLY A 1 307 ? 0.064 11.981 0.825 1.00 84.06 307 GLY A N 1
ATOM 2307 C CA . GLY A 1 307 ? 0.747 13.055 0.108 1.00 84.06 307 GLY A CA 1
ATOM 2308 C C . GLY A 1 307 ? 1.827 12.538 -0.839 1.00 84.06 307 GLY A C 1
ATOM 2309 O O . GLY A 1 307 ? 1.912 11.343 -1.110 1.00 84.06 307 GLY A O 1
ATOM 2310 N N . GLY A 1 308 ? 2.652 13.457 -1.335 1.00 91.81 308 GLY A N 1
ATOM 2311 C CA . GLY A 1 308 ? 3.654 13.169 -2.357 1.00 91.81 308 GLY A CA 1
ATOM 2312 C C . GLY A 1 308 ? 3.087 13.284 -3.769 1.00 91.81 308 GLY A C 1
ATOM 2313 O O . GLY A 1 308 ? 1.984 13.786 -3.987 1.00 91.81 308 GLY A O 1
ATOM 2314 N N . PHE A 1 309 ? 3.873 12.829 -4.730 1.00 95.81 309 PHE A N 1
ATOM 2315 C CA . PHE A 1 309 ? 3.596 12.947 -6.147 1.00 95.81 309 PHE A CA 1
ATOM 2316 C C . PHE A 1 309 ? 3.753 11.593 -6.822 1.00 95.81 309 PHE A C 1
ATOM 2318 O O . PHE A 1 309 ? 4.643 10.807 -6.494 1.00 95.81 309 PHE A O 1
ATOM 2325 N N . VAL A 1 310 ? 2.888 11.345 -7.797 1.00 97.31 310 VAL A N 1
ATOM 2326 C CA . VAL A 1 310 ? 2.932 10.160 -8.642 1.00 97.31 310 VAL A CA 1
ATOM 2327 C C . VAL A 1 310 ? 3.213 10.579 -10.075 1.00 97.31 310 VAL A C 1
ATOM 2329 O O . VAL A 1 310 ? 2.500 11.421 -10.619 1.00 97.31 310 VAL A O 1
ATOM 2332 N N . ALA A 1 311 ? 4.209 9.962 -10.705 1.00 98.19 311 ALA A N 1
ATOM 2333 C CA . ALA A 1 311 ? 4.411 10.036 -12.148 1.00 98.19 311 ALA A CA 1
ATOM 2334 C C . ALA A 1 311 ? 4.010 8.711 -12.793 1.00 98.19 311 ALA A C 1
ATOM 2336 O O . ALA A 1 311 ? 4.386 7.644 -12.307 1.00 98.19 311 ALA A O 1
ATOM 2337 N N . VAL A 1 312 ? 3.266 8.778 -13.894 1.00 98.50 312 VAL A N 1
ATOM 2338 C CA . VAL A 1 312 ? 2.882 7.601 -14.679 1.00 98.50 312 VAL A CA 1
ATOM 2339 C C . VAL A 1 312 ? 3.577 7.664 -16.026 1.00 98.50 312 VAL A C 1
ATOM 2341 O O . VAL A 1 312 ? 3.387 8.610 -16.793 1.00 98.50 312 VAL A O 1
ATOM 2344 N N . TYR A 1 313 ? 4.349 6.626 -16.307 1.00 98.12 313 TYR A N 1
ATOM 2345 C CA . TYR A 1 313 ? 5.041 6.412 -17.562 1.00 98.12 313 TYR A CA 1
ATOM 2346 C C . TYR A 1 313 ? 4.451 5.213 -18.295 1.00 98.12 313 TYR A C 1
ATOM 2348 O O . TYR A 1 313 ? 4.030 4.232 -17.680 1.00 98.12 313 TYR A O 1
ATOM 2356 N N . ARG A 1 314 ? 4.499 5.263 -19.623 1.00 97.44 314 ARG A N 1
ATOM 2357 C CA . ARG A 1 314 ? 4.222 4.122 -20.494 1.00 97.44 314 ARG A CA 1
ATOM 2358 C C . ARG A 1 314 ? 5.483 3.726 -21.243 1.00 97.44 314 ARG A C 1
ATOM 2360 O O . ARG A 1 314 ? 6.111 4.582 -21.867 1.00 97.44 314 ARG A O 1
ATOM 2367 N N . LYS A 1 315 ? 5.835 2.439 -21.222 1.00 96.12 315 LYS A N 1
ATOM 2368 C CA . LYS A 1 315 ? 6.926 1.916 -22.048 1.00 96.12 315 LYS A CA 1
ATOM 2369 C C . LYS A 1 315 ? 6.490 1.848 -23.509 1.00 96.12 315 LYS A C 1
ATOM 2371 O O . LYS A 1 315 ? 5.490 1.213 -23.833 1.00 96.12 315 LYS A O 1
ATOM 2376 N N . TRP A 1 316 ? 7.232 2.504 -24.387 1.00 93.50 316 TRP A N 1
ATOM 2377 C CA . TRP A 1 316 ? 7.009 2.464 -25.828 1.00 93.50 316 TRP A CA 1
ATOM 2378 C C . TRP A 1 316 ? 7.841 1.358 -26.482 1.00 93.50 316 TRP A C 1
ATOM 2380 O O . TRP A 1 316 ? 8.943 1.072 -26.008 1.00 93.50 316 TRP A O 1
ATOM 2390 N N . PRO A 1 317 ? 7.361 0.758 -27.586 1.00 87.88 317 PRO A N 1
ATOM 2391 C CA . PRO A 1 317 ? 8.170 -0.165 -28.367 1.00 87.88 317 PRO A CA 1
ATOM 2392 C C . PRO A 1 317 ? 9.469 0.492 -28.836 1.00 87.88 317 PRO A C 1
ATOM 2394 O O . PRO A 1 317 ? 9.490 1.655 -29.266 1.00 87.88 317 PRO A O 1
ATOM 2397 N N . ALA A 1 318 ? 10.565 -0.260 -28.786 1.00 73.75 318 ALA A N 1
ATOM 2398 C CA . ALA A 1 318 ? 11.863 0.222 -29.243 1.00 73.75 318 ALA A CA 1
ATOM 2399 C C . ALA A 1 318 ? 11.784 0.749 -30.693 1.00 73.75 318 ALA A C 1
ATOM 2401 O O . ALA A 1 318 ? 11.171 0.133 -31.562 1.00 73.75 318 ALA A O 1
ATOM 2402 N N . GLY A 1 319 ? 12.397 1.909 -30.954 1.00 68.12 319 GLY A N 1
ATOM 2403 C CA . GLY A 1 319 ? 12.419 2.534 -32.285 1.00 68.12 319 GLY A CA 1
ATOM 2404 C C . GLY A 1 319 ? 11.197 3.389 -32.648 1.00 68.12 319 GLY A C 1
ATOM 2405 O O . GLY A 1 319 ? 11.202 3.996 -33.714 1.00 68.12 319 GLY A O 1
ATOM 2406 N N . THR A 1 320 ? 10.185 3.490 -31.777 1.00 67.56 320 THR A N 1
ATOM 2407 C CA . THR A 1 320 ? 9.019 4.383 -31.979 1.00 67.56 320 THR A CA 1
ATOM 2408 C C . THR A 1 320 ? 9.059 5.660 -31.134 1.00 67.56 320 THR A C 1
ATOM 2410 O O . THR A 1 320 ? 8.159 6.490 -31.228 1.00 67.56 320 THR A O 1
ATOM 2413 N N . ASN A 1 321 ? 10.090 5.838 -30.299 1.00 58.94 321 ASN A N 1
ATOM 2414 C CA . ASN A 1 321 ? 10.146 6.923 -29.323 1.00 58.94 321 ASN A CA 1
ATOM 2415 C C . ASN A 1 321 ? 10.416 8.282 -30.004 1.00 58.94 321 ASN A C 1
ATOM 2417 O O . ASN A 1 321 ? 11.546 8.584 -30.381 1.00 58.94 321 ASN A O 1
ATOM 2421 N N . HIS A 1 322 ? 9.371 9.099 -30.160 1.00 55.59 322 HIS A N 1
ATOM 2422 C CA . HIS A 1 322 ? 9.434 10.466 -30.694 1.00 55.59 322 HIS A CA 1
ATOM 2423 C C . HIS A 1 322 ? 9.153 11.508 -29.600 1.00 55.59 322 HIS A C 1
ATOM 2425 O O . HIS A 1 322 ? 8.342 12.410 -29.791 1.00 55.59 322 HIS A O 1
ATOM 2431 N N . GLN A 1 323 ? 9.791 11.397 -28.434 1.00 58.03 323 GLN A N 1
ATOM 2432 C CA . GLN A 1 323 ? 9.845 12.535 -27.516 1.00 58.03 323 GLN A CA 1
ATOM 2433 C C . GLN A 1 323 ? 10.947 13.489 -27.992 1.00 58.03 323 GLN A C 1
ATOM 2435 O O . GLN A 1 323 ? 12.097 13.381 -27.578 1.00 58.03 323 GLN A O 1
ATOM 2440 N N . GLN A 1 324 ? 10.610 14.399 -28.910 1.00 50.81 324 GLN A N 1
ATOM 2441 C CA . GLN A 1 324 ? 11.382 15.635 -29.031 1.00 50.81 324 GLN A CA 1
ATOM 2442 C C . GLN A 1 324 ? 11.059 16.508 -27.810 1.00 50.81 324 GLN A C 1
ATOM 2444 O O . GLN A 1 324 ? 9.897 16.531 -27.394 1.00 50.81 324 GLN A O 1
ATOM 2449 N N . PRO A 1 325 ? 12.044 17.207 -27.219 1.00 52.03 325 PRO A N 1
ATOM 2450 C CA . PRO A 1 325 ? 11.747 18.301 -26.304 1.00 52.03 325 PRO A CA 1
ATOM 2451 C C . PRO A 1 325 ? 10.780 19.251 -27.017 1.00 52.03 325 PRO A C 1
ATOM 2453 O O . PRO A 1 325 ? 11.066 19.639 -28.150 1.00 52.03 325 PRO A O 1
ATOM 2456 N N . GLU A 1 326 ? 9.639 19.577 -26.406 1.00 51.06 326 GLU A N 1
ATOM 2457 C CA . GLU A 1 326 ? 8.778 20.635 -26.940 1.00 51.06 326 GLU A CA 1
ATOM 2458 C C . GLU A 1 326 ? 9.629 21.907 -27.040 1.00 51.06 326 GLU A C 1
ATOM 2460 O O . GLU A 1 326 ? 10.139 22.407 -26.033 1.00 51.06 326 GLU A O 1
ATOM 2465 N N . GLU A 1 327 ? 9.854 22.392 -28.265 1.00 45.47 327 GLU A N 1
ATOM 2466 C CA . GLU A 1 327 ? 10.362 23.746 -28.450 1.00 45.47 327 GLU A CA 1
ATOM 2467 C C . GLU A 1 327 ? 9.325 24.689 -27.829 1.00 45.47 327 GLU A C 1
ATOM 2469 O O . GLU A 1 327 ? 8.128 24.485 -28.049 1.00 45.47 327 GLU A O 1
ATOM 2474 N N . PRO A 1 328 ? 9.744 25.679 -27.022 1.00 46.44 328 PRO A N 1
ATOM 2475 C CA . PRO A 1 328 ? 8.801 26.588 -26.390 1.00 46.44 328 PRO A CA 1
ATOM 2476 C C . PRO A 1 328 ? 7.930 27.219 -27.476 1.00 46.44 328 PRO A C 1
ATOM 2478 O O . PRO A 1 328 ? 8.464 27.793 -28.429 1.00 46.44 328 PRO A O 1
ATOM 2481 N N . GLU A 1 329 ? 6.607 27.079 -27.347 1.00 47.06 329 GLU A N 1
ATOM 2482 C CA . GLU A 1 329 ? 5.657 27.752 -28.228 1.00 47.06 329 GLU A CA 1
ATOM 2483 C C . GLU A 1 329 ? 6.005 29.244 -28.214 1.00 47.06 329 GLU A C 1
ATOM 2485 O O . GLU A 1 329 ? 5.931 29.911 -27.183 1.00 47.06 329 GLU A O 1
ATOM 2490 N N . ALA A 1 330 ? 6.493 29.755 -29.345 1.00 46.38 330 ALA A N 1
ATOM 2491 C CA . ALA A 1 330 ? 6.740 31.174 -29.491 1.00 46.38 330 ALA A CA 1
ATOM 2492 C C . ALA A 1 330 ? 5.375 31.860 -29.449 1.00 46.38 330 ALA A C 1
ATOM 2494 O O . ALA A 1 330 ? 4.604 31.723 -30.399 1.00 46.38 330 ALA A O 1
ATOM 2495 N N . ASP A 1 331 ? 5.088 32.563 -28.351 1.00 46.25 331 ASP A N 1
ATOM 2496 C CA . ASP A 1 331 ? 3.918 33.425 -28.208 1.00 46.25 331 ASP A CA 1
ATOM 2497 C C . ASP A 1 331 ? 3.811 34.328 -29.440 1.00 46.25 331 ASP A C 1
ATOM 2499 O O . ASP A 1 331 ? 4.513 35.333 -29.583 1.00 46.25 331 ASP A O 1
ATOM 2503 N N . SER A 1 332 ? 2.932 33.964 -30.371 1.00 50.69 332 SER A N 1
ATOM 2504 C CA . SER A 1 332 ? 2.549 34.829 -31.474 1.00 50.69 332 SER A CA 1
ATOM 2505 C C . SER A 1 332 ? 1.473 35.793 -30.982 1.00 50.69 332 SER A C 1
ATOM 2507 O O . SER A 1 332 ? 0.349 35.787 -31.481 1.00 50.69 332 SER A O 1
ATOM 2509 N N . GLU A 1 333 ? 1.812 36.639 -30.012 1.00 47.56 333 GLU A N 1
ATOM 2510 C CA . GLU A 1 333 ? 1.108 37.905 -29.811 1.00 47.56 333 GLU A CA 1
ATOM 2511 C C . GLU A 1 333 ? 1.654 38.912 -30.828 1.00 47.56 333 GLU A C 1
ATOM 2513 O O . GLU A 1 333 ? 2.455 39.798 -30.539 1.00 47.56 333 GLU A O 1
ATOM 2518 N N . ALA A 1 334 ? 1.229 38.741 -32.079 1.00 50.97 334 ALA A N 1
ATOM 2519 C CA . ALA A 1 334 ? 1.183 39.839 -33.027 1.00 50.97 334 ALA A CA 1
ATOM 2520 C C . ALA A 1 334 ? -0.191 40.505 -32.882 1.00 50.97 334 ALA A C 1
ATOM 2522 O O . ALA A 1 334 ? -1.118 40.185 -33.626 1.00 50.97 334 ALA A O 1
ATOM 2523 N N . GLU A 1 335 ? -0.335 41.402 -31.905 1.00 50.19 335 GLU A N 1
ATOM 2524 C CA . GLU A 1 335 ? -1.437 42.364 -31.917 1.00 50.19 335 GLU A CA 1
ATOM 2525 C C . GLU A 1 335 ? -1.071 43.573 -32.786 1.00 50.19 335 GLU A C 1
ATOM 2527 O O . GLU A 1 335 ? 0.026 44.136 -32.707 1.00 50.19 335 GLU A O 1
ATOM 2532 N N . ALA A 1 336 ? -2.023 43.897 -33.659 1.00 44.84 336 ALA A N 1
ATOM 2533 C CA . ALA A 1 336 ? -2.092 45.064 -34.524 1.00 44.84 336 ALA A CA 1
ATOM 2534 C C . ALA A 1 336 ? -2.751 46.250 -33.807 1.00 44.84 336 ALA A C 1
ATOM 2536 O O . ALA A 1 336 ? -3.575 46.006 -32.897 1.00 44.84 336 ALA A O 1
#

pLDDT: mean 83.41, std 16.62, range [32.25, 98.5]